Protein AF-A0A355YRN0-F1 (afdb_monomer)

Foldseek 3Di:
DWDKDFFFDQAWAFKDAQLPPPDCCRNVCLQAHFIKGQHPFFWGWGRAWAFFQDADQLRQKTWGQHPLGWIKIKGFFPPSVVVSVPQKDADDHGGDTHHQGHTGIGGDPVVCVVVVTRRIIDIGTRDDLPQWDKDADGTTHHGSPDTRIMIIHDDPDDDDDDDDDDDDDPPPPPPPNSVLVVLLVVLVVVLVVCLVVLVVLLVVLVVQCVVVPPPVVSPLVSVLSNLLSVLSVVCSVVLSVLSSVQSVVPPCSVVSNVVVSCVSSCCSNVCSVQVPDPVLVVDPPDDTQDPVGD

Mean predicted aligned error: 17.02 Å

Sequence (294 aa):
MSSKILIKAPVSGHIVALDQVPDPVFSGKALGDGVAIVPTDGKIYSPVNGEIATVAATKHAFGFSSEEGLDILVHVGLETVALDGEGFTVHVNEGDKVKAGDLIAEVDLALLKKKEINPITPVLICGGMDEMQMQTASGDVSAGKDAAITLLAGEAAPENTAGAPAEAPKKKGIGINFDLLQKLGKVLMTVIAVMPAAGLMLSIGKLVQMAGADIPMILTVGSTMENIGWAIINNLHILFAAAIGGSWAKERAGGAFAAIISFILINCITGAAFGVTSAMLNEEGAVVTSLFGQ

Solvent-accessible surface area (backbone atoms only — not comparable to full-atom values): 15910 Å² total; per-residue (Å²): 130,83,58,70,48,67,32,27,19,30,41,25,24,39,47,41,62,32,71,73,45,98,41,67,60,59,33,64,41,61,70,29,54,65,38,23,31,43,54,76,56,41,53,34,25,30,31,42,45,32,30,29,69,36,61,42,95,30,57,39,33,40,32,34,38,31,78,87,55,33,32,34,40,44,36,49,28,51,78,38,68,80,46,69,30,66,56,49,48,72,73,69,53,65,71,39,76,45,42,53,42,39,77,39,34,38,41,45,60,68,57,34,56,75,70,74,38,53,59,44,24,42,41,27,42,59,42,64,59,80,74,44,46,81,44,73,56,74,51,76,42,46,45,38,72,35,58,44,35,37,37,35,57,58,78,82,75,78,92,74,88,86,84,87,81,88,77,77,83,74,76,75,73,79,80,72,56,49,68,58,50,51,53,49,51,63,38,48,47,63,58,58,65,48,48,62,58,26,52,47,31,30,53,50,10,51,50,40,34,70,71,36,56,92,40,65,71,41,35,52,53,12,50,44,33,27,48,52,12,47,53,52,61,76,42,41,68,59,53,49,50,38,28,55,56,20,64,78,60,72,92,48,27,67,59,57,40,51,50,52,52,50,53,54,47,51,52,50,48,52,22,62,74,47,69,59,52,81,68,49,78,77,41,92,82,68,79,56,66,51,102,90,45,110

Nearest PDB structures (foldseek):
  3our-assembly3_F  TM=9.630E-01  e=1.767E-17  Vibrio vulnificus CMCP6
  1gla-assembly1_F  TM=9.716E-01  e=1.560E-16  Escherichia coli
  4jbw-assembly1_M  TM=9.542E-01  e=1.180E-16  Escherichia coli K-12
  1gpr-assembly1_A-2  TM=9.258E-01  e=1.475E-16  Bacillus subtilis
  2gpr-assembly1_A  TM=9.200E-01  e=4.507E-16  Mycoplasma capricolum

Radius of gyration: 29.14 Å; Cα contacts (8 Å, |Δi|>4): 522; chains: 1; bounding box: 80×50×81 Å

Secondary structure (DSSP, 8-state):
---EEEEE-SSSEEEEEGGGSS-HHHHTTSS-EEEEEEESSSEEE-SSSEEEEEE-TTSSEEEEEETTS-EEEEE-SSSGGGGTTTTEEE---TT-EE-TT-EEEEE-HHHHHHTT----EEEEEEE--TTEEEEE--EEE-TTTSEEEEEEEPP----------------------HHHHHHHHHHHHHHHHHHHHHHHHHHHHHHHHHHSTT-HHHHHHHHHHHHHHHHHHHTHHHHHHHHHHHHHTSS-HHHHHHHHHHHHHHHHHHHHHHT--GGGGGSTT----BTTB-

pLDDT: mean 84.04, std 16.16, range [30.06, 97.88]

Structure (mmCIF, N/CA/C/O backbone):
data_AF-A0A355YRN0-F1
#
_entry.id   AF-A0A355YRN0-F1
#
loop_
_atom_site.group_PDB
_atom_site.id
_atom_site.type_symbol
_atom_site.label_atom_id
_atom_site.label_alt_id
_atom_site.label_comp_id
_atom_site.label_asym_id
_atom_site.label_entity_id
_atom_site.label_seq_id
_atom_site.pdbx_PDB_ins_code
_atom_site.Cartn_x
_atom_site.Cartn_y
_atom_site.Cartn_z
_atom_site.occupancy
_atom_site.B_iso_or_equiv
_atom_site.auth_seq_id
_atom_site.auth_comp_id
_atom_site.auth_asym_id
_atom_site.auth_atom_id
_atom_site.pdbx_PDB_model_num
ATOM 1 N N . MET A 1 1 ? 5.487 -3.747 35.544 1.00 37.06 1 MET A N 1
ATOM 2 C CA . MET A 1 1 ? 4.055 -3.739 35.184 1.00 37.06 1 MET A CA 1
ATOM 3 C C . MET A 1 1 ? 3.986 -4.185 33.741 1.00 37.06 1 MET A C 1
ATOM 5 O O . MET A 1 1 ? 4.633 -3.543 32.927 1.00 37.06 1 MET A O 1
ATOM 9 N N . SER A 1 2 ? 3.325 -5.300 33.432 1.00 49.03 2 SER A N 1
ATOM 10 C CA . SER A 1 2 ? 3.195 -5.760 32.046 1.00 49.03 2 SER A CA 1
ATOM 11 C C . SER A 1 2 ? 2.347 -4.754 31.271 1.00 49.03 2 SER A C 1
ATOM 13 O O . SER A 1 2 ? 1.167 -4.579 31.575 1.00 49.03 2 SER A O 1
ATOM 15 N N . SER A 1 3 ? 2.959 -4.049 30.323 1.00 69.50 3 SER A N 1
ATOM 16 C CA . SER A 1 3 ? 2.261 -3.108 29.449 1.00 69.50 3 SER A CA 1
ATOM 17 C C . SER A 1 3 ? 1.309 -3.897 28.548 1.00 69.50 3 SER A C 1
ATOM 19 O O . SER A 1 3 ? 1.748 -4.707 27.731 1.00 69.50 3 SER A O 1
ATOM 21 N N . LYS A 1 4 ? 0.000 -3.715 28.756 1.00 86.69 4 LYS A N 1
ATOM 22 C CA . LYS A 1 4 ? -1.074 -4.322 27.963 1.00 86.69 4 LYS A CA 1
ATOM 23 C C . LYS A 1 4 ? -1.713 -3.236 27.108 1.00 86.69 4 LYS A C 1
ATOM 25 O O . LYS A 1 4 ? -2.246 -2.281 27.668 1.00 86.69 4 LYS A O 1
ATOM 30 N N . ILE A 1 5 ? -1.707 -3.413 25.790 1.00 90.44 5 ILE A N 1
ATOM 31 C CA . ILE A 1 5 ? -2.365 -2.496 24.851 1.00 90.44 5 ILE A CA 1
ATOM 32 C C . ILE A 1 5 ? -3.631 -3.169 24.324 1.00 90.44 5 ILE A C 1
ATOM 34 O O . ILE A 1 5 ? -3.636 -4.362 24.013 1.00 90.44 5 ILE A O 1
ATOM 38 N N . LEU A 1 6 ? -4.728 -2.416 24.278 1.00 93.31 6 LEU A N 1
ATOM 39 C CA . LEU A 1 6 ? -6.036 -2.902 23.853 1.00 93.31 6 LEU A CA 1
ATOM 40 C C . LEU A 1 6 ? -6.472 -2.169 22.592 1.00 93.31 6 LEU A C 1
ATOM 42 O O . LEU A 1 6 ? -6.628 -0.953 22.613 1.00 93.31 6 LEU A O 1
ATOM 46 N N . ILE A 1 7 ? -6.760 -2.929 21.543 1.00 95.00 7 ILE A N 1
ATOM 47 C CA . ILE A 1 7 ? -7.359 -2.417 20.314 1.00 95.00 7 ILE A CA 1
ATOM 48 C C . ILE A 1 7 ? -8.832 -2.803 20.337 1.00 9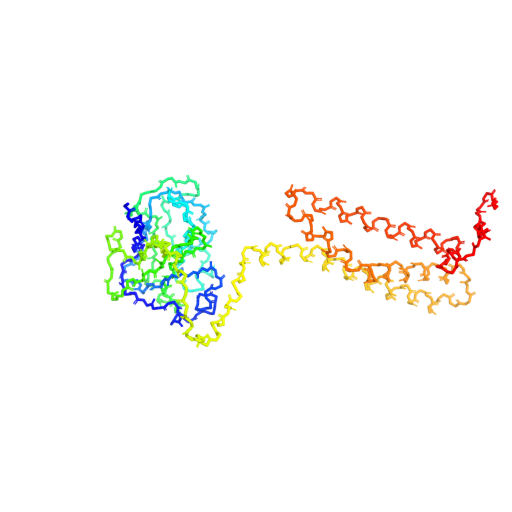5.00 7 ILE A C 1
ATOM 50 O O . ILE A 1 7 ? -9.184 -3.988 20.362 1.00 95.00 7 ILE A O 1
ATOM 54 N N . LYS A 1 8 ? -9.701 -1.795 20.391 1.00 96.38 8 LYS A N 1
ATOM 55 C CA . LYS A 1 8 ? -11.152 -1.981 20.424 1.00 96.38 8 LYS A CA 1
ATOM 56 C C . LYS A 1 8 ? -11.673 -2.443 19.069 1.00 96.38 8 LYS A C 1
ATOM 58 O O . LYS A 1 8 ? -11.082 -2.151 18.036 1.00 96.38 8 LYS A O 1
ATOM 63 N N . ALA A 1 9 ? -12.792 -3.159 19.078 1.00 96.88 9 ALA A N 1
ATOM 64 C CA . ALA A 1 9 ? -13.506 -3.489 17.855 1.00 96.88 9 ALA A CA 1
ATOM 65 C C . ALA A 1 9 ? -14.017 -2.190 17.195 1.00 96.88 9 ALA A C 1
ATOM 67 O O . ALA A 1 9 ? -14.764 -1.448 17.842 1.00 96.88 9 ALA A O 1
ATOM 68 N N . PRO A 1 10 ? -13.634 -1.889 15.941 1.00 96.75 10 PRO A N 1
ATOM 69 C CA . PRO A 1 10 ? -14.112 -0.699 15.240 1.00 96.75 10 PRO A CA 1
ATOM 70 C C . PRO A 1 10 ? -15.549 -0.858 14.730 1.00 96.75 10 PRO A C 1
ATOM 72 O O . PRO A 1 10 ? -16.216 0.136 14.483 1.00 96.75 10 PRO A O 1
ATOM 75 N N . VAL A 1 11 ? -16.044 -2.089 14.595 1.00 97.38 11 VAL A N 1
ATOM 76 C CA . VAL A 1 11 ? -17.417 -2.405 14.179 1.00 97.38 11 VAL A CA 1
ATOM 77 C C . VAL A 1 11 ? -17.991 -3.489 15.086 1.00 97.38 11 VAL A C 1
ATOM 79 O O . VAL A 1 11 ? -17.244 -4.314 15.619 1.00 97.38 11 VAL A O 1
ATOM 82 N N . SER A 1 12 ? -19.311 -3.491 15.276 1.00 96.75 12 SER A N 1
ATOM 83 C CA . SER A 1 12 ? -19.996 -4.566 15.998 1.00 96.75 12 SER A CA 1
ATOM 84 C C . SER A 1 12 ? -20.165 -5.743 15.053 1.00 96.75 12 SER A C 1
ATOM 86 O O . SER A 1 12 ? -20.509 -5.539 13.889 1.00 96.75 12 SER A O 1
ATOM 88 N N . GLY A 1 13 ? -19.959 -6.969 15.522 1.00 96.06 13 GLY A N 1
ATOM 89 C CA . GLY A 1 13 ? -20.122 -8.136 14.665 1.00 96.06 13 GLY A CA 1
ATOM 90 C C . GLY A 1 13 ? -19.393 -9.374 15.145 1.00 96.06 13 GLY A C 1
ATOM 91 O O . GLY A 1 13 ? -19.006 -9.464 16.306 1.00 96.06 13 GLY A O 1
ATOM 92 N N . HIS A 1 14 ? -19.211 -10.326 14.234 1.00 96.31 14 HIS A N 1
ATOM 93 C CA . HIS A 1 14 ? -18.554 -11.593 14.531 1.00 96.31 14 HIS A CA 1
ATOM 94 C C . HIS A 1 14 ? -17.093 -11.564 14.087 1.00 96.31 14 HIS A C 1
ATOM 96 O O . HIS A 1 14 ? -16.814 -11.294 12.915 1.00 96.31 14 HIS A O 1
ATOM 102 N N . ILE A 1 15 ? -16.163 -11.855 14.998 1.00 95.50 15 ILE A N 1
ATOM 103 C CA . ILE A 1 15 ? -14.746 -11.977 14.648 1.00 95.50 15 ILE A CA 1
ATOM 104 C C . ILE A 1 15 ? -14.529 -13.250 13.838 1.00 95.50 15 ILE A C 1
ATOM 106 O O . ILE A 1 15 ? -14.923 -14.344 14.239 1.00 95.50 15 ILE A O 1
ATOM 110 N N . VAL A 1 16 ? -13.815 -13.101 12.731 1.00 94.38 16 VAL A N 1
ATOM 111 C CA . VAL A 1 16 ? -13.303 -14.195 11.918 1.00 94.38 16 VAL A CA 1
ATOM 112 C C . VAL A 1 16 ? -11.788 -14.086 11.806 1.00 94.38 16 VAL A C 1
ATOM 114 O O . VAL A 1 16 ? -11.204 -12.996 11.831 1.00 94.38 16 VAL A O 1
ATOM 117 N N . ALA A 1 17 ? -11.140 -15.243 11.725 1.00 91.62 17 ALA A N 1
ATOM 118 C CA . ALA A 1 17 ? -9.699 -15.303 11.583 1.00 91.62 17 ALA A CA 1
ATOM 119 C C . ALA A 1 17 ? -9.281 -14.699 10.237 1.00 91.62 17 ALA A C 1
ATOM 121 O O . ALA A 1 17 ? -9.974 -14.841 9.227 1.00 91.62 17 ALA A O 1
ATOM 122 N N . LEU A 1 18 ? -8.147 -14.000 10.234 1.00 89.81 18 LEU A N 1
ATOM 123 C CA . LEU A 1 18 ? -7.696 -13.264 9.057 1.00 89.81 18 LEU A CA 1
ATOM 124 C C . LEU A 1 18 ? -7.414 -14.200 7.864 1.00 89.81 18 LEU A C 1
ATOM 126 O O . LEU A 1 18 ? -7.656 -13.828 6.722 1.00 89.81 18 LEU A O 1
ATOM 130 N N . ASP A 1 19 ? -6.998 -15.442 8.124 1.00 88.06 19 ASP A N 1
ATOM 131 C CA . ASP A 1 19 ? -6.775 -16.494 7.121 1.00 88.06 19 ASP A CA 1
ATOM 132 C C . ASP A 1 19 ? -8.062 -17.017 6.451 1.00 88.06 19 ASP A C 1
ATOM 134 O O . ASP A 1 19 ? -7.991 -17.633 5.390 1.00 88.06 19 ASP A O 1
ATOM 138 N N . GLN A 1 20 ? -9.237 -16.748 7.029 1.00 87.56 20 GLN A N 1
ATOM 139 C CA . GLN A 1 20 ? -10.545 -17.088 6.458 1.00 87.56 20 GLN A CA 1
ATOM 140 C C . GLN A 1 20 ? -11.123 -15.970 5.582 1.00 87.56 20 GLN A C 1
ATOM 142 O O . GLN A 1 20 ? -12.177 -16.151 4.968 1.00 87.56 20 GLN A O 1
ATOM 147 N N . VAL A 1 21 ? -10.462 -14.810 5.515 1.00 92.06 21 VAL A N 1
ATOM 148 C CA . VAL A 1 21 ? -10.892 -13.706 4.654 1.00 92.06 21 VAL A CA 1
ATOM 149 C C . VAL A 1 21 ? -10.680 -14.106 3.188 1.00 92.06 21 VAL A C 1
ATOM 151 O O . VAL A 1 21 ? -9.561 -14.467 2.821 1.00 92.06 21 VAL A O 1
ATOM 154 N N . PRO A 1 22 ? -11.706 -14.023 2.318 1.00 90.62 22 PRO A N 1
ATOM 155 C CA . PRO A 1 22 ? -11.616 -14.426 0.912 1.00 90.62 22 PRO A CA 1
ATOM 156 C C . PRO A 1 22 ? -10.910 -13.370 0.041 1.00 90.62 22 PRO A C 1
ATOM 158 O O . PRO A 1 22 ? -11.390 -13.004 -1.027 1.00 90.62 22 PRO A O 1
ATOM 161 N N . ASP A 1 23 ? -9.769 -12.879 0.513 1.00 89.25 23 ASP A N 1
ATOM 162 C CA . ASP A 1 23 ? -8.892 -11.934 -0.168 1.00 89.25 23 ASP A CA 1
ATOM 163 C C . ASP A 1 23 ? -7.432 -12.266 0.211 1.00 89.25 23 ASP A C 1
ATOM 165 O O . ASP A 1 23 ? -7.085 -12.257 1.402 1.00 89.25 23 ASP A O 1
ATOM 169 N N . PRO A 1 24 ? -6.562 -12.600 -0.762 1.00 87.75 24 PRO A N 1
ATOM 170 C CA . PRO A 1 24 ? -5.166 -12.964 -0.513 1.00 87.75 24 PRO A CA 1
ATOM 171 C C . PRO A 1 24 ? -4.312 -11.867 0.131 1.00 87.75 24 PRO A C 1
ATOM 173 O O . PRO A 1 24 ? -3.334 -12.185 0.806 1.00 87.75 24 PRO A O 1
ATOM 176 N N . VAL A 1 25 ? -4.646 -10.589 -0.068 1.00 87.25 25 VAL A N 1
ATOM 177 C CA . VAL A 1 25 ? -3.901 -9.463 0.514 1.00 87.25 25 VAL A CA 1
ATOM 178 C C . VAL A 1 25 ? -4.066 -9.461 2.033 1.00 87.25 25 VAL A C 1
ATOM 180 O O . VAL A 1 25 ? -3.090 -9.277 2.766 1.00 87.25 25 VAL A O 1
ATOM 183 N N . PHE A 1 26 ? -5.286 -9.738 2.501 1.00 88.69 26 PHE A N 1
ATOM 184 C CA . PHE A 1 26 ? -5.614 -9.820 3.922 1.00 88.69 26 PHE A CA 1
ATOM 185 C C . PHE A 1 26 ? -5.243 -11.180 4.522 1.00 88.69 26 PHE A C 1
ATOM 187 O O . PHE A 1 26 ? -4.483 -11.230 5.487 1.00 88.69 26 PHE A O 1
ATOM 194 N N . SER A 1 27 ? -5.690 -12.287 3.924 1.00 89.12 27 SER A N 1
ATOM 195 C CA . SER A 1 27 ? -5.415 -13.644 4.438 1.00 89.12 27 SER A CA 1
ATOM 196 C C . SER A 1 27 ? -3.939 -14.035 4.392 1.00 89.12 27 SER A C 1
ATOM 198 O O . SER A 1 27 ? -3.467 -14.787 5.245 1.00 89.12 27 SER A O 1
ATOM 200 N N . GLY A 1 28 ? -3.182 -13.471 3.448 1.00 80.94 28 GLY A N 1
ATOM 201 C CA . GLY A 1 28 ? -1.730 -13.600 3.375 1.00 80.94 28 GLY A CA 1
ATOM 202 C C . GLY A 1 28 ? -0.963 -12.733 4.376 1.00 80.94 28 GLY A C 1
ATOM 203 O O . GLY A 1 28 ? 0.265 -12.808 4.393 1.00 80.94 28 GLY A O 1
ATOM 204 N N . LYS A 1 29 ? -1.647 -11.910 5.189 1.00 86.81 29 LYS A N 1
ATOM 205 C CA . LYS A 1 29 ? -1.051 -10.990 6.178 1.00 86.81 29 LYS A CA 1
ATOM 206 C C . LYS A 1 29 ? -0.012 -10.032 5.584 1.00 86.81 29 LYS A C 1
ATOM 208 O O . LYS A 1 29 ? 0.927 -9.616 6.257 1.00 86.81 29 LYS A O 1
ATOM 213 N N . ALA A 1 30 ? -0.160 -9.694 4.303 1.00 77.88 30 ALA A N 1
ATOM 214 C CA . ALA A 1 30 ? 0.826 -8.912 3.565 1.00 77.88 30 ALA A CA 1
ATOM 215 C C . ALA A 1 30 ? 0.911 -7.459 4.066 1.00 77.88 30 ALA A C 1
ATOM 217 O O . ALA A 1 30 ? 1.989 -6.877 4.107 1.00 77.88 30 ALA A O 1
ATOM 218 N N . LEU A 1 31 ? -0.227 -6.883 4.465 1.00 79.00 31 LEU A N 1
ATOM 219 C CA . LEU A 1 31 ? -0.327 -5.507 4.967 1.00 79.00 31 LEU A CA 1
ATOM 220 C C . LEU A 1 31 ? -0.143 -5.385 6.488 1.00 79.00 31 LEU A C 1
ATOM 222 O O . LEU A 1 31 ? 0.065 -4.282 6.985 1.00 79.00 31 LEU A O 1
ATOM 226 N N . GLY A 1 32 ? -0.254 -6.489 7.223 1.00 86.38 32 GLY A N 1
ATOM 227 C CA . GLY A 1 32 ? -0.277 -6.513 8.682 1.00 86.38 32 GLY A CA 1
ATOM 228 C C . GLY A 1 32 ? -0.967 -7.767 9.214 1.00 86.38 32 GLY A C 1
ATOM 229 O O . GLY A 1 32 ? -1.604 -8.502 8.456 1.00 86.38 32 GLY A O 1
ATOM 230 N N . ASP A 1 33 ? -0.839 -8.007 10.519 1.00 91.25 33 ASP A N 1
ATOM 231 C CA . ASP A 1 33 ? -1.547 -9.090 11.217 1.00 91.25 33 ASP A CA 1
ATOM 232 C C . ASP A 1 33 ? -2.725 -8.526 12.022 1.00 91.25 33 ASP A C 1
ATOM 234 O O . ASP A 1 33 ? -2.745 -7.344 12.366 1.00 91.25 33 ASP A O 1
ATOM 238 N N . GLY A 1 34 ? -3.713 -9.356 12.336 1.00 93.19 34 GLY A N 1
ATOM 239 C CA . GLY A 1 34 ? -4.883 -8.937 13.094 1.00 93.19 34 GLY A CA 1
ATOM 240 C C . GLY A 1 34 ? -6.065 -9.879 12.935 1.00 93.19 34 GLY A C 1
ATOM 241 O O . GLY A 1 34 ? -5.917 -11.101 12.881 1.00 93.19 34 GLY A O 1
ATOM 242 N N . VAL A 1 35 ? -7.257 -9.296 12.874 1.00 95.56 35 VAL A N 1
ATOM 243 C CA . VAL A 1 35 ? -8.527 -10.019 12.735 1.00 95.56 35 VAL A CA 1
ATOM 244 C C . VAL A 1 35 ? -9.382 -9.377 11.659 1.00 95.56 35 VAL A C 1
ATOM 246 O O . VAL A 1 35 ? -9.145 -8.240 11.262 1.00 95.56 35 VAL A O 1
ATOM 249 N N . ALA A 1 36 ? -10.416 -10.075 11.210 1.00 96.62 36 ALA A N 1
ATOM 250 C CA . ALA A 1 36 ? -11.489 -9.448 10.460 1.00 96.62 36 ALA A CA 1
ATOM 251 C C . ALA A 1 36 ? -12.807 -9.592 11.219 1.00 96.62 36 ALA A C 1
ATOM 253 O O . ALA A 1 36 ? -12.979 -10.504 12.026 1.00 96.62 36 ALA A O 1
ATOM 254 N N . ILE A 1 37 ? -13.733 -8.668 10.990 1.00 97.38 37 ILE A N 1
ATOM 255 C CA . ILE A 1 37 ? -15.041 -8.666 11.643 1.00 97.38 37 ILE A CA 1
ATOM 256 C C . ILE A 1 37 ? -16.112 -8.660 10.561 1.00 97.38 37 ILE A C 1
ATOM 258 O O . ILE A 1 37 ? -16.066 -7.839 9.649 1.00 97.38 37 ILE A O 1
ATOM 262 N N . VAL A 1 38 ? -17.080 -9.569 10.649 1.00 96.38 38 VAL A N 1
ATOM 263 C CA . VAL A 1 38 ? -18.293 -9.525 9.827 1.00 96.38 38 VAL A CA 1
ATOM 264 C C . VAL A 1 38 ? -19.285 -8.594 10.527 1.00 96.38 38 VAL A C 1
ATOM 266 O O . VAL A 1 38 ? -19.813 -8.981 11.575 1.00 96.38 38 VAL A O 1
ATOM 269 N N . PRO A 1 39 ? -19.517 -7.373 10.012 1.00 96.50 39 PRO A N 1
ATOM 270 C CA . PRO A 1 39 ? -20.263 -6.356 10.735 1.00 96.50 39 PRO A CA 1
ATOM 271 C C . PRO A 1 39 ? -21.760 -6.676 10.794 1.00 96.50 39 PRO A C 1
ATOM 273 O O . PRO A 1 39 ? -22.349 -7.178 9.833 1.00 96.50 39 PRO A O 1
ATOM 276 N N . THR A 1 40 ? -22.387 -6.352 11.922 1.00 95.19 40 THR A N 1
ATOM 277 C CA . THR A 1 40 ? -23.842 -6.441 12.131 1.00 95.19 40 THR A CA 1
ATOM 278 C C . THR A 1 40 ? -24.538 -5.089 12.010 1.00 95.19 40 THR A C 1
ATOM 280 O O . THR A 1 40 ? -25.743 -5.044 11.759 1.00 95.19 40 THR A O 1
ATOM 283 N N . ASP A 1 41 ? -23.791 -3.994 12.149 1.00 94.19 41 ASP A N 1
ATOM 284 C CA . ASP A 1 41 ? -24.251 -2.626 11.943 1.00 94.19 41 ASP A CA 1
ATOM 285 C C . ASP A 1 41 ? -23.285 -1.848 11.034 1.00 94.19 41 ASP A C 1
ATOM 287 O O . ASP A 1 41 ? -22.163 -2.276 10.765 1.00 94.19 41 ASP A O 1
ATOM 291 N N . GLY A 1 42 ? -23.758 -0.725 10.497 1.00 93.69 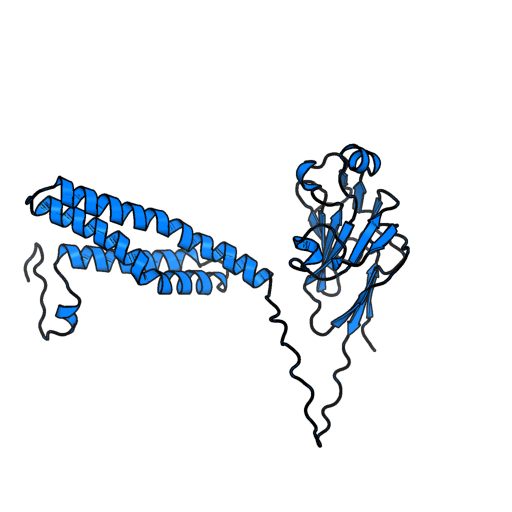42 GLY A N 1
ATOM 292 C CA . GLY A 1 42 ? -22.998 0.095 9.558 1.00 93.69 42 GLY A CA 1
ATOM 293 C C . GLY A 1 42 ? -22.124 1.160 10.212 1.00 93.69 42 GLY A C 1
ATOM 294 O O . GLY A 1 42 ? -21.714 2.075 9.512 1.00 93.69 42 GLY A O 1
ATOM 295 N N . LYS A 1 43 ? -21.885 1.138 11.526 1.00 96.94 43 LYS A N 1
ATOM 296 C CA . LYS A 1 43 ? -21.143 2.208 12.205 1.00 96.94 43 LYS A CA 1
ATOM 297 C C . LYS A 1 43 ? -19.703 1.791 12.444 1.00 96.94 43 LYS A C 1
ATOM 299 O O . LYS A 1 43 ? -19.439 0.732 13.004 1.00 96.94 43 LYS A O 1
ATOM 304 N N . ILE A 1 44 ? -18.780 2.662 12.058 1.00 97.44 44 ILE A N 1
ATOM 305 C CA . ILE A 1 44 ? -17.350 2.460 12.233 1.00 97.44 44 ILE A CA 1
ATOM 306 C C . ILE A 1 44 ? -16.836 3.440 13.279 1.00 97.44 44 ILE A C 1
ATOM 308 O O . ILE A 1 44 ? -17.067 4.649 13.203 1.00 97.44 44 ILE A O 1
ATOM 312 N N . TYR A 1 45 ? -16.118 2.902 14.251 1.00 97.88 45 TYR A N 1
ATOM 313 C CA . TYR A 1 45 ? -15.575 3.614 15.391 1.00 97.88 45 TYR A CA 1
ATOM 314 C C . TYR A 1 45 ? -14.053 3.524 15.417 1.00 97.88 45 TYR A C 1
ATOM 316 O O . TYR A 1 45 ? -13.465 2.571 14.905 1.00 97.88 45 TYR A O 1
ATOM 324 N N . SER A 1 46 ? -13.409 4.497 16.057 1.00 97.62 46 SER A N 1
ATOM 325 C CA . SER A 1 46 ? -11.969 4.440 16.281 1.00 97.62 46 SER A CA 1
ATOM 326 C C . SER A 1 46 ? -11.618 3.260 17.201 1.00 97.62 46 SER A C 1
ATOM 328 O O . SER A 1 46 ? -12.193 3.143 18.292 1.00 97.62 46 SER A O 1
ATOM 330 N N . PRO A 1 47 ? -10.667 2.392 16.817 1.00 96.94 47 PRO A N 1
ATOM 331 C CA . PRO A 1 47 ? -10.251 1.265 17.643 1.00 96.94 47 PRO A CA 1
ATOM 332 C C . PRO A 1 47 ? -9.279 1.670 18.767 1.00 96.94 47 PRO A C 1
ATOM 334 O O . PRO A 1 47 ? -9.071 0.890 19.700 1.00 96.94 47 PRO A O 1
ATOM 337 N N . VAL A 1 48 ? -8.687 2.869 18.701 1.00 96.62 48 VAL A N 1
ATOM 338 C CA . VAL A 1 48 ? -7.632 3.342 19.614 1.00 96.62 48 VAL A CA 1
ATOM 339 C C . VAL A 1 48 ? -7.751 4.834 19.928 1.00 96.62 48 VAL A C 1
ATOM 341 O O . VAL A 1 48 ? -8.490 5.569 19.271 1.00 96.62 48 VAL A O 1
ATOM 344 N N . ASN A 1 49 ? -7.010 5.284 20.942 1.00 96.56 49 ASN A N 1
ATOM 345 C CA . ASN A 1 49 ? -6.714 6.703 21.125 1.00 96.56 49 ASN A CA 1
ATOM 346 C C . ASN A 1 49 ? -5.527 7.077 20.234 1.00 96.56 49 ASN A C 1
ATOM 348 O O . ASN A 1 49 ? -4.540 6.340 20.198 1.00 96.56 49 ASN A O 1
ATOM 352 N N . GLY A 1 50 ? -5.610 8.204 19.533 1.00 94.81 50 GLY A N 1
ATOM 353 C CA . GLY A 1 50 ? -4.544 8.642 18.641 1.00 94.81 50 GLY A CA 1
ATOM 354 C C . GLY A 1 50 ? -5.017 9.631 17.588 1.00 94.81 50 GLY A C 1
ATOM 355 O O . GLY A 1 50 ? -5.806 10.534 17.871 1.00 94.81 50 GLY A O 1
ATOM 356 N N . GLU A 1 51 ? -4.519 9.454 16.372 1.00 95.44 51 GLU A N 1
ATOM 357 C CA . GLU A 1 51 ? -4.761 10.332 15.228 1.00 95.44 51 GLU A CA 1
ATOM 358 C C . GLU A 1 51 ? -5.217 9.529 14.006 1.00 95.44 51 GLU A C 1
ATOM 360 O O . GLU A 1 51 ? -4.757 8.405 13.781 1.00 95.44 51 GLU A O 1
ATOM 365 N N . ILE A 1 52 ? -6.113 10.111 13.204 1.00 95.88 52 ILE A N 1
ATOM 366 C CA . ILE A 1 52 ? -6.458 9.604 11.874 1.00 95.88 52 ILE A CA 1
ATOM 367 C C . ILE A 1 52 ? -5.280 9.882 10.939 1.00 95.88 52 ILE A C 1
ATOM 369 O O . ILE A 1 52 ? -5.156 10.968 10.378 1.00 95.88 52 ILE A O 1
ATOM 373 N N . ALA A 1 53 ? -4.411 8.891 10.770 1.00 92.12 53 ALA A N 1
ATOM 374 C CA . ALA A 1 53 ? -3.212 9.004 9.950 1.00 92.12 53 ALA A CA 1
ATOM 375 C C . ALA A 1 53 ? -3.535 9.109 8.456 1.00 92.12 53 ALA A C 1
ATOM 377 O O . ALA A 1 53 ? -2.835 9.801 7.728 1.00 92.12 53 ALA A O 1
ATOM 378 N N . THR A 1 54 ? -4.571 8.406 7.988 1.00 91.06 54 THR A N 1
ATOM 379 C CA . THR A 1 54 ? -5.026 8.476 6.590 1.00 91.06 54 THR A CA 1
ATOM 380 C C . THR A 1 54 ? -6.516 8.170 6.475 1.00 91.06 54 THR A C 1
ATOM 382 O O . THR A 1 54 ? -7.046 7.308 7.180 1.00 91.06 54 THR A O 1
ATOM 385 N N . VAL A 1 55 ? -7.183 8.826 5.525 1.00 93.56 55 VAL A N 1
ATOM 386 C CA . VAL A 1 55 ? -8.521 8.447 5.049 1.00 93.56 55 VAL A CA 1
ATOM 387 C C . VAL A 1 55 ? -8.410 8.131 3.562 1.00 93.56 55 VAL A C 1
ATOM 389 O O . VAL A 1 55 ? -7.971 8.970 2.777 1.00 93.56 55 VAL A O 1
ATOM 392 N N . ALA A 1 56 ? -8.790 6.920 3.148 1.00 88.25 56 ALA A N 1
ATOM 393 C CA . ALA A 1 56 ? -8.738 6.547 1.736 1.00 88.25 56 ALA A CA 1
ATOM 394 C C . ALA A 1 56 ? -9.608 7.488 0.885 1.00 88.25 56 ALA A C 1
ATOM 396 O O . ALA A 1 56 ? -10.703 7.870 1.296 1.00 88.25 56 ALA A O 1
ATOM 397 N N . ALA A 1 57 ? -9.169 7.807 -0.338 1.00 89.69 57 ALA A N 1
ATOM 398 C CA . ALA A 1 57 ? -9.900 8.710 -1.236 1.00 89.69 57 ALA A CA 1
ATOM 399 C C . ALA A 1 57 ? -11.349 8.250 -1.495 1.00 89.69 57 ALA A C 1
ATOM 401 O O . ALA A 1 57 ? -12.272 9.061 -1.531 1.00 89.69 57 ALA A O 1
ATOM 402 N N . THR A 1 58 ? -11.556 6.934 -1.593 1.00 91.38 58 THR A N 1
ATOM 403 C CA . THR A 1 58 ? -12.872 6.299 -1.757 1.00 91.38 58 THR A CA 1
ATOM 404 C C . THR A 1 58 ? -13.544 5.950 -0.421 1.00 91.38 58 THR A C 1
ATOM 406 O O . THR A 1 58 ? -14.497 5.180 -0.397 1.00 91.38 58 THR A O 1
ATOM 409 N N . LYS A 1 59 ? -13.067 6.515 0.698 1.00 92.75 59 LYS A N 1
ATOM 410 C CA . LYS A 1 59 ? -13.718 6.560 2.025 1.00 92.75 59 LYS A CA 1
ATOM 411 C C . LYS A 1 59 ? -13.977 5.224 2.737 1.00 92.75 59 LYS A C 1
ATOM 413 O O . LYS A 1 59 ? -14.642 5.209 3.767 1.00 92.75 59 LYS A O 1
ATOM 418 N N . HIS A 1 60 ? -13.454 4.118 2.219 1.00 91.38 60 HIS A N 1
ATOM 419 C CA . HIS A 1 60 ? -13.698 2.771 2.743 1.00 91.38 60 HIS A CA 1
ATOM 420 C C . HIS A 1 60 ? -12.636 2.283 3.740 1.00 91.38 60 HIS A C 1
ATOM 422 O O . HIS A 1 60 ? -12.834 1.254 4.380 1.00 91.38 60 HIS A O 1
ATOM 428 N N . ALA A 1 61 ? -11.502 2.976 3.861 1.00 94.62 61 ALA A N 1
ATOM 429 C CA . ALA A 1 61 ? -10.402 2.558 4.722 1.00 94.62 61 ALA A CA 1
ATOM 430 C C . ALA A 1 61 ? -9.817 3.733 5.507 1.00 94.62 61 ALA A C 1
ATOM 432 O O . ALA A 1 61 ? -9.729 4.857 5.002 1.00 94.62 61 ALA A O 1
ATOM 433 N N . PHE A 1 62 ? -9.409 3.437 6.739 1.00 96.62 62 PHE A N 1
ATOM 434 C CA . PHE A 1 62 ? -8.950 4.406 7.727 1.00 96.62 62 PHE A CA 1
ATOM 435 C C . PHE A 1 62 ? -7.678 3.886 8.391 1.00 96.62 62 PHE A C 1
ATOM 437 O O . PHE A 1 62 ? -7.674 2.796 8.971 1.00 96.62 62 PHE A O 1
ATOM 444 N N . GLY A 1 63 ? -6.601 4.659 8.283 1.00 96.56 63 GLY A N 1
ATOM 445 C CA . GLY A 1 63 ? -5.357 4.422 9.003 1.00 96.56 63 GLY A CA 1
ATOM 446 C C . GLY A 1 63 ? -5.329 5.231 10.293 1.00 96.56 63 GLY A C 1
ATOM 447 O O . GLY A 1 63 ? -5.690 6.407 10.293 1.00 96.56 63 GLY A O 1
ATOM 448 N N . PHE A 1 64 ? -4.871 4.617 11.376 1.00 96.19 64 PHE A N 1
ATOM 449 C CA . PHE A 1 64 ? -4.742 5.229 12.692 1.00 96.19 64 PHE A CA 1
ATOM 450 C C . PHE A 1 64 ? -3.303 5.098 13.169 1.00 96.19 64 PHE A C 1
ATOM 452 O O . PHE A 1 64 ? -2.726 4.017 13.057 1.00 96.19 64 PHE A O 1
ATOM 459 N N . SER A 1 65 ? -2.772 6.155 13.771 1.00 94.44 65 SER A N 1
ATOM 460 C CA . SER A 1 65 ? -1.549 6.074 14.570 1.00 94.44 65 SER A CA 1
ATOM 461 C C . SER A 1 65 ? -1.931 6.243 16.036 1.00 94.44 65 SER A C 1
ATOM 463 O O . SER A 1 65 ? -2.490 7.272 16.425 1.00 94.44 65 SER A O 1
ATOM 465 N N . SER A 1 66 ? -1.700 5.203 16.838 1.00 93.06 66 SER A N 1
ATOM 466 C CA . SER A 1 66 ? -2.073 5.180 18.253 1.00 93.06 66 SER A CA 1
ATOM 467 C C . SER A 1 66 ? -1.077 5.960 19.114 1.00 93.06 66 SER A C 1
ATOM 469 O O . SER A 1 66 ? 0.093 6.112 18.757 1.00 93.06 66 SER A O 1
ATOM 471 N N . GLU A 1 67 ? -1.515 6.431 20.283 1.00 91.19 67 GLU A N 1
ATOM 472 C CA . GLU A 1 67 ? -0.630 7.096 21.256 1.00 91.19 67 GLU A CA 1
ATOM 473 C C . GLU A 1 67 ? 0.493 6.171 21.762 1.00 91.19 67 GLU A C 1
ATOM 475 O O . GLU A 1 67 ? 1.555 6.636 22.175 1.00 91.19 67 GLU A O 1
ATOM 480 N N . GLU A 1 68 ? 0.277 4.858 21.697 1.00 87.00 68 GLU A N 1
ATOM 481 C CA . GLU A 1 68 ? 1.257 3.819 22.013 1.00 87.00 68 GLU A CA 1
ATOM 482 C C . GLU A 1 68 ? 2.210 3.489 20.848 1.00 87.00 68 GLU A C 1
ATOM 484 O O . GLU A 1 68 ? 3.055 2.606 20.992 1.00 87.00 68 GLU A O 1
ATOM 489 N N . GLY A 1 69 ? 2.105 4.189 19.712 1.00 87.56 69 GLY A N 1
ATOM 490 C CA . GLY A 1 69 ? 2.995 4.028 18.558 1.00 87.56 69 GLY A CA 1
ATOM 491 C C . GLY A 1 69 ? 2.632 2.873 17.622 1.00 87.56 69 GLY A C 1
ATOM 492 O O . GLY A 1 69 ? 3.501 2.393 16.895 1.00 87.56 69 GLY A O 1
ATOM 493 N N . LEU A 1 70 ? 1.378 2.410 17.644 1.00 90.75 70 LEU A N 1
ATOM 494 C CA . LEU A 1 70 ? 0.879 1.386 16.724 1.00 90.75 70 LEU A CA 1
ATOM 495 C C . LEU A 1 70 ? 0.269 2.024 15.478 1.00 90.75 70 LEU A C 1
ATOM 497 O O . LEU A 1 70 ? -0.554 2.931 15.595 1.00 90.75 70 LEU A O 1
ATOM 501 N N . ASP A 1 71 ? 0.586 1.475 14.308 1.00 92.62 71 ASP A N 1
ATOM 502 C CA . ASP A 1 71 ? -0.103 1.815 13.063 1.00 92.62 71 ASP A CA 1
ATOM 503 C C . ASP A 1 71 ? -1.186 0.772 12.793 1.00 92.62 71 ASP A C 1
ATOM 505 O O . ASP A 1 71 ? -0.896 -0.421 12.668 1.00 92.62 71 ASP A O 1
ATOM 509 N N . ILE A 1 72 ? -2.441 1.207 12.723 1.00 95.94 72 ILE A N 1
ATOM 510 C CA . ILE A 1 72 ? -3.618 0.339 12.617 1.00 95.94 72 ILE A CA 1
ATOM 511 C C . ILE A 1 72 ? -4.394 0.689 11.353 1.00 95.94 72 ILE A C 1
ATOM 513 O O . ILE A 1 72 ? -4.626 1.859 11.064 1.00 95.94 72 ILE A O 1
ATOM 517 N N . LEU A 1 73 ? -4.843 -0.327 10.622 1.00 96.88 73 LEU A N 1
ATOM 518 C CA . LEU A 1 73 ? -5.685 -0.177 9.440 1.00 96.88 73 LEU A CA 1
ATOM 519 C C . LEU A 1 73 ? -7.051 -0.815 9.687 1.00 96.88 73 LEU A C 1
ATOM 521 O O . LEU A 1 73 ? -7.143 -2.007 9.981 1.00 96.88 73 LEU A O 1
ATOM 525 N N . VAL A 1 74 ? -8.113 -0.031 9.505 1.00 97.44 74 VAL A N 1
ATOM 526 C CA . VAL A 1 74 ? -9.492 -0.524 9.422 1.00 97.44 74 VAL A CA 1
ATOM 527 C C . VAL A 1 74 ? -9.945 -0.399 7.974 1.00 97.44 74 VAL A C 1
ATOM 529 O O . VAL A 1 74 ? -10.073 0.711 7.459 1.00 97.44 74 VAL A O 1
ATOM 532 N N . HIS A 1 75 ? -10.179 -1.530 7.314 1.00 96.81 75 HIS A N 1
ATOM 533 C CA . HIS A 1 75 ? -10.629 -1.589 5.925 1.00 96.81 75 HIS A CA 1
ATOM 534 C C . HIS A 1 75 ? -12.053 -2.142 5.874 1.00 96.81 75 HIS A C 1
ATOM 536 O O . HIS A 1 75 ? -12.286 -3.271 6.286 1.00 96.81 75 HIS A O 1
ATOM 542 N N . VAL A 1 76 ? -13.021 -1.366 5.394 1.00 95.75 76 VAL A N 1
ATOM 543 C CA . VAL A 1 76 ? -14.444 -1.729 5.442 1.00 95.75 76 VAL A CA 1
ATOM 544 C C . VAL A 1 76 ? -14.858 -2.426 4.153 1.00 95.75 76 VAL A C 1
ATOM 546 O O . VAL A 1 76 ? -14.877 -1.809 3.087 1.00 95.75 76 VAL A O 1
ATOM 549 N N . GLY A 1 77 ? -15.235 -3.700 4.262 1.00 92.38 77 GLY A N 1
ATOM 550 C CA . GLY A 1 77 ? -15.607 -4.549 3.130 1.00 92.38 77 GLY A CA 1
ATOM 551 C C . GLY A 1 77 ? -14.426 -4.944 2.238 1.00 92.38 77 GLY A C 1
ATOM 552 O O . GLY A 1 77 ? -13.334 -4.392 2.343 1.00 92.38 77 GLY A O 1
ATOM 553 N N . LEU A 1 78 ? -14.649 -5.902 1.340 1.00 91.69 78 LEU A N 1
ATOM 554 C CA . LEU A 1 78 ? -13.694 -6.278 0.288 1.00 91.69 78 LEU A CA 1
ATOM 555 C C . LEU A 1 78 ? -14.068 -5.589 -1.023 1.00 91.69 78 LEU A C 1
ATOM 557 O O . LEU A 1 78 ? -15.251 -5.433 -1.308 1.00 91.69 78 LEU A O 1
ATOM 561 N N . GLU A 1 79 ? -13.079 -5.184 -1.823 1.00 89.19 79 GLU A N 1
ATOM 562 C CA . GLU A 1 79 ? -13.292 -4.537 -3.136 1.00 89.19 79 GLU A CA 1
ATOM 563 C C . GLU A 1 79 ? -14.142 -3.242 -3.092 1.00 89.19 79 GLU A C 1
ATOM 565 O O . GLU A 1 79 ? -14.609 -2.740 -4.116 1.00 89.19 79 GLU A O 1
ATOM 570 N N . THR A 1 80 ? -14.325 -2.636 -1.914 1.00 90.44 80 THR A N 1
ATOM 571 C CA . THR A 1 80 ? -15.131 -1.416 -1.716 1.00 90.44 80 THR A CA 1
ATOM 572 C C . THR A 1 80 ? -14.518 -0.171 -2.351 1.00 90.44 80 THR A C 1
ATOM 574 O O . THR A 1 80 ? -15.219 0.817 -2.565 1.00 90.44 80 THR A O 1
ATOM 577 N N . VAL A 1 81 ? -13.249 -0.234 -2.763 1.00 90.81 81 VAL A N 1
ATOM 578 C CA . VAL A 1 81 ? -12.617 0.784 -3.612 1.00 90.81 81 VAL A CA 1
ATOM 579 C C . VAL A 1 81 ? -13.405 1.032 -4.906 1.00 90.81 81 VAL A C 1
ATOM 581 O O . VAL A 1 81 ? -13.477 2.173 -5.358 1.00 90.81 81 VAL A O 1
ATOM 584 N N . ALA A 1 82 ? -14.063 0.005 -5.460 1.00 87.44 82 ALA A N 1
ATOM 585 C CA . ALA A 1 82 ? -14.857 0.102 -6.685 1.00 87.44 82 ALA A CA 1
ATOM 586 C C . ALA A 1 82 ? -16.146 0.931 -6.526 1.00 87.44 82 ALA A C 1
ATOM 588 O O . ALA A 1 82 ? -16.786 1.268 -7.521 1.00 87.44 82 ALA A O 1
ATOM 589 N N . LEU A 1 83 ? -16.540 1.257 -5.290 1.00 88.06 83 LEU A N 1
ATOM 590 C CA . LEU A 1 83 ? -17.723 2.069 -5.003 1.00 88.06 83 LEU A CA 1
ATOM 591 C C . LEU A 1 83 ? -17.473 3.570 -5.116 1.00 88.06 83 LEU A C 1
ATOM 593 O O . LEU A 1 83 ? -18.432 4.330 -5.055 1.00 88.06 83 LEU A O 1
ATOM 597 N N . ASP A 1 84 ? -16.217 4.001 -5.250 1.00 90.69 84 ASP A N 1
ATOM 598 C CA . ASP A 1 84 ? -15.845 5.417 -5.359 1.00 90.69 84 ASP A CA 1
ATOM 599 C C . ASP A 1 84 ? -16.472 6.300 -4.253 1.00 90.69 84 ASP A C 1
ATOM 601 O O . ASP A 1 84 ? -16.916 7.427 -4.466 1.00 90.69 84 ASP A O 1
ATOM 605 N N . GLY A 1 85 ? -16.563 5.748 -3.036 1.00 89.25 85 GLY A N 1
ATOM 606 C CA . GLY A 1 85 ? -17.168 6.402 -1.871 1.00 89.25 85 GLY A CA 1
ATOM 607 C C . GLY A 1 85 ? -18.697 6.323 -1.776 1.00 89.25 85 GLY A C 1
ATOM 608 O O . GLY A 1 85 ? -19.262 6.834 -0.808 1.00 89.25 85 GLY A O 1
ATOM 609 N N . GLU A 1 86 ? -19.389 5.680 -2.720 1.00 92.50 86 GLU A N 1
ATOM 610 C CA . GLU A 1 86 ? -20.834 5.447 -2.638 1.00 92.50 86 GLU A CA 1
ATOM 611 C C . GLU A 1 86 ? -21.178 4.555 -1.435 1.00 92.50 86 GLU A C 1
ATOM 613 O O . GLU A 1 86 ? -20.620 3.473 -1.257 1.00 92.50 86 GLU A O 1
ATOM 618 N N . GLY A 1 87 ? -22.126 5.003 -0.608 1.00 91.62 87 GLY A N 1
ATOM 619 C CA . GLY A 1 87 ? -22.550 4.281 0.594 1.00 91.62 87 GLY A CA 1
ATOM 620 C C . GLY A 1 87 ? -21.694 4.548 1.833 1.00 91.62 87 GLY A C 1
ATOM 621 O O . GLY A 1 87 ? -22.017 4.004 2.882 1.00 91.62 87 GLY A O 1
ATOM 622 N N . PHE A 1 88 ? -20.663 5.399 1.742 1.00 95.69 88 PHE A N 1
ATOM 623 C CA . PHE A 1 88 ? -19.831 5.804 2.877 1.00 95.69 88 PHE A CA 1
ATOM 624 C C . PHE A 1 88 ? -20.083 7.260 3.279 1.00 95.69 88 PHE A C 1
ATOM 626 O O . PHE A 1 88 ? -19.970 8.183 2.470 1.00 95.69 88 PHE A O 1
ATOM 633 N N . THR A 1 89 ? -20.356 7.475 4.563 1.00 96.56 89 THR A N 1
ATOM 634 C CA . THR A 1 89 ? -20.428 8.802 5.187 1.00 96.56 89 THR A CA 1
ATOM 635 C C . THR A 1 89 ? -19.310 8.911 6.210 1.00 96.56 89 THR A C 1
ATOM 637 O O . THR A 1 89 ? -19.311 8.181 7.191 1.00 96.56 89 THR A O 1
ATOM 640 N N . VAL A 1 90 ? -18.341 9.793 5.978 1.00 96.12 90 VAL A N 1
ATOM 641 C CA . VAL A 1 90 ? -17.178 9.969 6.861 1.00 96.12 90 VAL A CA 1
ATOM 642 C C . VAL A 1 90 ? -17.367 11.224 7.705 1.00 96.12 90 VAL A C 1
ATOM 644 O O . VAL A 1 90 ? -17.757 12.263 7.174 1.00 96.12 90 VAL A O 1
ATOM 647 N N . HIS A 1 91 ? -17.080 11.116 9.001 1.00 96.00 91 HIS A N 1
ATOM 648 C CA . HIS A 1 91 ? -17.272 12.172 10.004 1.00 96.00 91 HIS A CA 1
ATOM 649 C C . HIS A 1 91 ? -15.957 12.796 10.497 1.00 96.00 91 HIS A C 1
ATOM 651 O O . HIS A 1 91 ? -15.990 13.725 11.300 1.00 96.00 91 HIS A O 1
ATOM 657 N N . VAL A 1 92 ? -14.814 12.295 10.022 1.00 94.69 92 VAL A N 1
ATOM 658 C CA . VAL A 1 92 ? -13.458 12.719 10.411 1.00 94.69 92 VAL A CA 1
ATOM 659 C C . VAL A 1 92 ? -12.585 13.011 9.191 1.00 94.69 92 VAL A C 1
ATOM 661 O O . VAL A 1 92 ? -12.853 12.533 8.089 1.00 94.69 92 VAL A O 1
ATOM 664 N N . ASN A 1 93 ? -11.515 13.772 9.392 1.00 92.44 93 ASN A N 1
ATOM 665 C CA . ASN A 1 93 ? -10.504 14.076 8.388 1.00 92.44 93 ASN A CA 1
ATOM 666 C C . ASN A 1 93 ? -9.139 13.510 8.794 1.00 92.44 93 ASN A C 1
ATOM 668 O O . ASN A 1 93 ? -8.893 13.187 9.955 1.00 92.44 93 ASN A O 1
ATOM 672 N N . GLU A 1 94 ? -8.234 13.414 7.822 1.00 92.56 94 GLU A N 1
ATOM 673 C CA . GLU A 1 94 ? -6.825 13.129 8.092 1.00 92.56 94 GLU A CA 1
ATOM 674 C C . GLU A 1 94 ? -6.227 14.197 9.021 1.00 92.56 94 GLU A C 1
ATOM 676 O O . GLU A 1 94 ? -6.461 15.393 8.838 1.00 92.56 94 GLU A O 1
ATOM 681 N N . GLY A 1 95 ? -5.478 13.754 10.030 1.00 91.50 95 GLY A N 1
ATOM 682 C CA . GLY A 1 95 ? -4.905 14.594 11.080 1.00 91.50 95 GLY A CA 1
ATOM 683 C C . GLY A 1 95 ? -5.813 14.830 12.294 1.00 91.50 95 GLY A C 1
ATOM 684 O O . GLY A 1 95 ? -5.364 15.405 13.290 1.00 91.50 95 GLY A O 1
ATOM 685 N N . ASP A 1 96 ? -7.079 14.397 12.257 1.00 93.69 96 ASP A N 1
ATOM 686 C CA . ASP A 1 96 ? -7.983 14.560 13.397 1.00 93.69 96 ASP A CA 1
ATOM 687 C C . ASP A 1 96 ? -7.579 13.643 14.559 1.00 93.69 96 ASP A C 1
ATOM 689 O O . ASP A 1 96 ? -7.280 12.458 14.388 1.00 93.69 96 ASP A O 1
ATOM 693 N N . LYS A 1 97 ? -7.621 14.185 15.781 1.00 96.31 97 LYS A N 1
ATOM 694 C CA . LYS A 1 97 ? -7.420 13.399 17.003 1.00 96.31 97 LYS A CA 1
ATOM 695 C C . LYS A 1 97 ? -8.696 12.667 17.384 1.00 96.31 97 LYS A C 1
ATOM 697 O O . LYS A 1 97 ? -9.758 13.282 17.464 1.00 96.31 97 LYS A O 1
ATOM 702 N N . VAL A 1 98 ? -8.565 11.388 17.708 1.00 96.62 98 VAL A N 1
ATOM 703 C CA . VAL A 1 98 ? -9.681 10.504 18.053 1.00 96.62 98 VAL A CA 1
ATOM 704 C C . VAL A 1 98 ? -9.399 9.718 19.324 1.00 96.62 98 VAL A C 1
ATOM 706 O O . VAL A 1 98 ? -8.253 9.423 19.669 1.00 96.62 98 VAL A O 1
ATOM 709 N N . LYS A 1 99 ? -10.466 9.360 20.028 1.00 96.81 99 LYS A N 1
ATOM 710 C CA . LYS A 1 99 ? -10.448 8.431 21.156 1.00 96.81 99 LYS A CA 1
ATOM 711 C C . LYS A 1 99 ? -11.080 7.110 20.757 1.00 96.81 99 LYS A C 1
ATOM 713 O O . LYS A 1 99 ? -11.948 7.055 19.889 1.00 96.81 99 LYS A O 1
ATOM 718 N N . ALA A 1 100 ? -10.676 6.041 21.432 1.00 95.56 100 ALA A N 1
ATOM 719 C CA . ALA A 1 100 ? -11.263 4.728 21.229 1.00 95.56 100 ALA A CA 1
ATOM 720 C C . ALA A 1 100 ? -12.781 4.790 21.476 1.00 95.56 100 ALA A C 1
ATOM 722 O O . ALA A 1 100 ? -13.227 5.200 22.550 1.00 95.56 100 ALA A O 1
ATOM 723 N N . GLY A 1 101 ? -13.565 4.371 20.482 1.00 95.44 101 GLY A N 1
ATOM 724 C CA . GLY A 1 101 ? -15.026 4.439 20.507 1.00 95.44 101 GLY A CA 1
ATOM 725 C C . GLY A 1 101 ? -15.642 5.725 19.943 1.00 95.44 101 GLY A C 1
ATOM 726 O O . GLY A 1 101 ? -16.868 5.828 19.948 1.00 95.44 101 GLY A O 1
ATOM 727 N N . ASP A 1 102 ? -14.855 6.673 19.429 1.00 97.06 102 ASP A N 1
ATOM 728 C CA . ASP A 1 102 ? -15.390 7.807 18.666 1.00 97.06 102 ASP A CA 1
ATOM 729 C C . ASP A 1 102 ? -15.922 7.333 17.308 1.00 97.06 102 ASP A C 1
ATOM 731 O O . ASP A 1 102 ? -15.309 6.487 16.659 1.00 97.06 102 ASP A O 1
ATOM 735 N N . LEU A 1 103 ? -17.073 7.855 16.877 1.00 97.38 103 LEU A N 1
ATOM 736 C CA . LEU A 1 103 ? -17.666 7.517 15.581 1.00 97.38 103 LEU A CA 1
ATOM 737 C C . LEU A 1 103 ? -16.872 8.194 14.457 1.00 97.38 103 LEU A C 1
ATOM 739 O O . LEU A 1 103 ? -16.778 9.419 14.434 1.00 97.38 103 LEU A O 1
ATOM 743 N N . ILE A 1 104 ? -16.349 7.407 13.515 1.00 97.25 104 ILE A N 1
ATOM 744 C CA . ILE A 1 104 ? -15.513 7.918 12.419 1.00 97.25 104 ILE A CA 1
ATOM 745 C C . ILE A 1 104 ? -16.215 7.895 11.063 1.00 97.25 104 ILE A C 1
ATOM 747 O O . ILE A 1 104 ? -16.011 8.790 10.244 1.00 97.25 104 ILE A O 1
ATOM 751 N N . ALA A 1 105 ? -17.051 6.889 10.813 1.00 96.88 105 ALA A N 1
ATOM 752 C CA . ALA A 1 105 ? -17.736 6.724 9.542 1.00 96.88 105 ALA A CA 1
ATOM 753 C C . ALA A 1 105 ? -18.973 5.834 9.680 1.00 96.88 105 ALA A C 1
ATOM 755 O O . ALA A 1 105 ? -19.137 5.094 10.650 1.00 96.88 105 ALA A O 1
ATOM 756 N N . GLU A 1 106 ? -19.832 5.898 8.674 1.00 97.25 106 GLU A N 1
ATOM 757 C CA . GLU A 1 106 ? -21.002 5.052 8.501 1.00 97.25 106 GLU A CA 1
ATOM 758 C C . GLU A 1 106 ? -20.995 4.449 7.096 1.00 97.25 106 GLU A C 1
ATOM 760 O O . GLU A 1 106 ? -20.665 5.129 6.121 1.00 97.25 106 GLU A O 1
ATOM 765 N N . VAL A 1 107 ? -21.372 3.177 6.996 1.00 96.44 107 VAL A N 1
ATOM 766 C CA . VAL A 1 107 ? -21.491 2.425 5.750 1.00 96.44 107 VAL A CA 1
ATOM 767 C C . VAL A 1 107 ? -22.905 1.877 5.583 1.00 96.44 107 VAL A C 1
ATOM 769 O O . VAL A 1 107 ? -23.497 1.313 6.507 1.00 96.44 107 VAL A O 1
ATOM 772 N N . ASP A 1 108 ? -23.454 2.002 4.379 1.00 95.75 108 ASP A N 1
ATOM 773 C CA . ASP A 1 108 ? -24.723 1.379 4.020 1.00 95.75 108 ASP A CA 1
ATOM 774 C C . ASP A 1 108 ? -24.522 -0.114 3.705 1.00 95.75 108 ASP A C 1
ATOM 776 O O . ASP A 1 108 ? -24.241 -0.522 2.574 1.00 95.75 108 ASP A O 1
ATOM 780 N N . LEU A 1 109 ? -24.696 -0.961 4.724 1.00 93.69 109 LEU A N 1
ATOM 781 C CA . LEU A 1 109 ? -24.611 -2.416 4.571 1.00 93.69 109 LEU A CA 1
ATOM 782 C C . LEU A 1 109 ? -25.671 -2.989 3.615 1.00 93.69 109 LEU A C 1
ATOM 784 O O . LEU A 1 109 ? -25.442 -4.036 3.002 1.00 93.69 109 LEU A O 1
ATOM 788 N N . ALA A 1 110 ? -26.828 -2.335 3.469 1.00 93.62 110 ALA A N 1
ATOM 789 C CA . ALA A 1 110 ? -27.856 -2.783 2.536 1.00 93.62 110 ALA A CA 1
ATOM 790 C C . ALA A 1 110 ? -27.415 -2.539 1.086 1.00 93.62 110 ALA A C 1
ATOM 792 O O . ALA A 1 110 ? -27.646 -3.392 0.225 1.00 93.62 110 ALA A O 1
ATOM 793 N N . LEU A 1 111 ? -26.725 -1.424 0.829 1.00 92.81 111 LEU A N 1
ATOM 794 C CA . LEU A 1 111 ? -26.095 -1.136 -0.457 1.00 92.81 111 LEU A CA 1
ATOM 795 C C . LEU A 1 111 ? -24.994 -2.149 -0.778 1.00 92.81 111 LEU A C 1
ATOM 797 O O . LEU A 1 111 ? -25.008 -2.705 -1.878 1.00 92.81 111 LEU A O 1
ATOM 801 N N . LEU A 1 112 ? -24.100 -2.449 0.175 1.00 92.88 112 LEU A N 1
ATOM 802 C CA . LEU A 1 112 ? -23.057 -3.467 -0.020 1.00 92.88 112 LEU A CA 1
ATOM 803 C C . LEU A 1 112 ? -23.668 -4.822 -0.386 1.00 92.88 112 LEU A C 1
ATOM 805 O O . LEU A 1 112 ? -23.276 -5.437 -1.377 1.00 92.88 112 LEU A O 1
ATOM 809 N N . LYS A 1 113 ? -24.706 -5.241 0.347 1.00 91.75 113 LYS A N 1
ATOM 810 C CA . LYS A 1 113 ? -25.425 -6.488 0.074 1.00 91.75 113 LYS A CA 1
ATOM 811 C C . LYS A 1 113 ? -26.095 -6.486 -1.302 1.00 91.75 113 LYS A C 1
ATOM 813 O O . LYS A 1 113 ? -26.055 -7.496 -1.996 1.00 91.75 113 LYS A O 1
ATOM 818 N N . LYS A 1 114 ? -26.701 -5.367 -1.711 1.00 93.69 114 LYS A N 1
ATOM 819 C CA . LYS A 1 114 ? -27.336 -5.217 -3.032 1.00 93.69 114 LYS A CA 1
ATOM 820 C C . LYS A 1 114 ? -26.323 -5.297 -4.177 1.00 93.69 114 LYS A C 1
ATOM 822 O O . LYS A 1 114 ? -26.679 -5.765 -5.253 1.00 93.69 114 LYS A O 1
ATOM 827 N N . LYS A 1 115 ? -25.094 -4.831 -3.950 1.00 92.88 115 LYS A N 1
ATOM 828 C CA . LYS A 1 115 ? -23.988 -4.884 -4.915 1.00 92.88 115 LYS A CA 1
ATOM 829 C C . LYS A 1 115 ? -23.143 -6.161 -4.809 1.00 92.88 115 LYS A C 1
ATOM 831 O O . LYS A 1 115 ? -22.110 -6.236 -5.460 1.00 92.88 115 LYS A O 1
ATOM 836 N N . GLU A 1 116 ? -23.578 -7.141 -4.011 1.00 92.81 116 GLU A N 1
ATOM 837 C CA . GLU A 1 116 ? -22.889 -8.424 -3.790 1.00 92.81 116 GLU A CA 1
ATOM 838 C C . GLU A 1 116 ? -21.451 -8.273 -3.260 1.00 92.81 116 GLU A C 1
ATOM 840 O O . GLU A 1 116 ? -20.592 -9.125 -3.470 1.00 92.81 116 GLU A O 1
ATOM 845 N N . ILE A 1 117 ? -21.200 -7.190 -2.523 1.00 92.25 117 ILE A N 1
ATOM 846 C CA . ILE A 1 117 ? -19.910 -6.906 -1.898 1.00 92.25 117 ILE A CA 1
ATOM 847 C C . ILE A 1 117 ? -19.869 -7.531 -0.506 1.00 92.25 117 ILE A C 1
ATOM 849 O O . ILE A 1 117 ? -20.800 -7.387 0.290 1.00 92.25 117 ILE A O 1
ATOM 853 N N . ASN A 1 118 ? -18.765 -8.211 -0.195 1.00 93.06 118 ASN A N 1
ATOM 854 C CA . ASN A 1 118 ? -18.555 -8.806 1.117 1.00 93.06 118 ASN A CA 1
ATOM 855 C C . ASN A 1 118 ? -18.250 -7.704 2.153 1.00 93.06 118 ASN A C 1
ATOM 857 O O . ASN A 1 118 ? -17.244 -7.012 1.997 1.00 93.06 118 ASN A O 1
ATOM 861 N N . PRO A 1 119 ? -19.067 -7.530 3.211 1.00 94.62 119 PRO A N 1
ATOM 862 C CA . PRO A 1 119 ? -18.887 -6.459 4.192 1.00 94.62 119 PRO A CA 1
ATOM 863 C C . PRO A 1 119 ? -17.825 -6.776 5.256 1.00 94.62 119 PRO A C 1
ATOM 865 O O . PRO A 1 119 ? -17.618 -5.975 6.168 1.00 94.62 119 PRO A O 1
ATOM 868 N N . ILE A 1 120 ? -17.170 -7.940 5.180 1.00 96.38 120 ILE A N 1
ATOM 869 C CA . ILE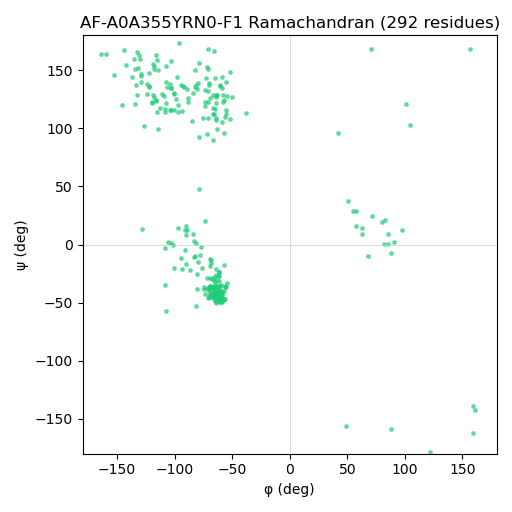 A 1 120 ? -16.092 -8.317 6.095 1.00 96.38 120 ILE A CA 1
ATOM 870 C C . ILE A 1 120 ? -15.053 -7.193 6.184 1.00 96.38 120 ILE A C 1
ATOM 872 O O . ILE A 1 120 ? -14.580 -6.676 5.177 1.00 96.38 120 ILE A O 1
ATOM 876 N N . THR A 1 121 ? -14.758 -6.778 7.409 1.00 97.38 121 THR A N 1
ATOM 877 C CA . THR A 1 121 ? -13.963 -5.589 7.717 1.00 97.38 121 THR A CA 1
ATOM 878 C C . THR A 1 121 ? -12.659 -6.019 8.386 1.00 97.38 121 THR A C 1
ATOM 880 O O . THR A 1 121 ? -12.674 -6.347 9.578 1.00 97.38 121 THR A O 1
ATOM 883 N N . PRO A 1 122 ? -11.536 -6.097 7.648 1.00 97.31 122 PRO A N 1
ATOM 884 C CA . PRO A 1 122 ? -10.218 -6.306 8.235 1.00 97.31 122 PRO A CA 1
ATOM 885 C C . PRO A 1 122 ? -9.805 -5.193 9.208 1.00 97.31 122 PRO A C 1
ATOM 887 O O . PRO A 1 122 ? -9.966 -4.003 8.932 1.00 97.31 122 PRO A O 1
ATOM 890 N N . VAL A 1 123 ? -9.231 -5.607 10.336 1.00 97.00 123 VAL A N 1
ATOM 891 C CA . VAL A 1 123 ? -8.647 -4.762 11.382 1.00 97.00 123 VAL A CA 1
ATOM 892 C C . VAL A 1 123 ? -7.223 -5.249 11.621 1.00 97.00 123 VAL A C 1
ATOM 894 O O . VAL A 1 123 ? -7.005 -6.288 12.250 1.00 97.00 123 VAL A O 1
ATOM 897 N N . LEU A 1 124 ? -6.256 -4.519 11.075 1.00 95.31 124 LEU A N 1
ATOM 898 C CA . LEU A 1 124 ? -4.854 -4.924 11.027 1.00 95.31 124 LEU A CA 1
ATOM 899 C C . LEU A 1 124 ? -3.984 -3.999 11.861 1.00 95.31 124 LEU A C 1
ATOM 901 O O . LEU A 1 124 ? -4.235 -2.799 11.931 1.00 95.31 124 LEU A O 1
ATOM 905 N N . ILE A 1 125 ? -2.905 -4.550 12.398 1.00 93.38 125 ILE A N 1
ATOM 906 C CA . ILE A 1 125 ? -1.763 -3.784 12.874 1.00 93.38 125 ILE A CA 1
ATOM 907 C C . ILE A 1 125 ? -0.678 -3.863 11.802 1.00 93.38 125 ILE A C 1
ATOM 909 O O . ILE A 1 125 ? -0.171 -4.940 11.482 1.00 93.38 125 ILE A O 1
ATOM 913 N N . CYS A 1 126 ? -0.354 -2.712 11.228 1.00 89.00 126 CYS A N 1
ATOM 914 C CA . CYS A 1 126 ? 0.592 -2.546 10.130 1.00 89.00 126 CYS A CA 1
ATOM 915 C C . CYS A 1 126 ? 2.011 -2.217 10.620 1.00 89.00 126 CYS A C 1
ATOM 917 O O . CYS A 1 126 ? 2.977 -2.445 9.893 1.00 89.00 126 CYS A O 1
ATOM 919 N N . GLY A 1 127 ? 2.152 -1.707 11.848 1.00 87.19 127 GLY A N 1
ATOM 920 C CA . GLY A 1 127 ? 3.432 -1.289 12.423 1.00 87.19 127 GLY A CA 1
ATOM 921 C C . GLY A 1 127 ? 3.383 -1.119 13.944 1.00 87.19 127 GLY A C 1
ATOM 922 O O . GLY A 1 127 ? 2.306 -1.053 14.535 1.00 87.19 127 GLY A O 1
ATOM 923 N N . GLY A 1 128 ? 4.558 -1.076 14.581 1.00 80.75 128 GLY A N 1
ATOM 924 C CA . GLY A 1 128 ? 4.702 -0.801 16.020 1.00 80.75 128 GLY A CA 1
ATOM 925 C C . GLY A 1 128 ? 4.567 -2.010 16.958 1.00 80.75 128 GLY A C 1
ATOM 926 O O . GLY A 1 128 ? 4.522 -1.835 18.170 1.00 80.75 128 GLY A O 1
ATOM 927 N N . MET A 1 129 ? 4.515 -3.242 16.436 1.00 77.88 129 MET A N 1
ATOM 928 C CA . MET A 1 129 ? 4.345 -4.470 17.239 1.00 77.88 129 MET A CA 1
ATOM 929 C C . MET A 1 129 ? 5.634 -5.060 17.838 1.00 77.88 129 MET A C 1
ATOM 931 O O . MET A 1 129 ? 5.601 -6.189 18.333 1.00 77.88 129 MET A O 1
ATOM 935 N N . ASP A 1 130 ? 6.767 -4.363 17.761 1.00 76.69 130 ASP A N 1
ATOM 936 C CA . ASP A 1 130 ? 8.067 -4.933 18.127 1.00 76.69 130 ASP A CA 1
ATOM 937 C C . ASP A 1 130 ? 8.045 -5.511 19.555 1.00 76.69 130 ASP A C 1
ATOM 939 O O . ASP A 1 130 ? 7.617 -4.861 20.507 1.00 76.69 130 ASP A O 1
ATOM 943 N N . GLU A 1 131 ? 8.469 -6.773 19.686 1.00 70.50 131 GLU A N 1
ATOM 944 C CA . GLU A 1 131 ? 8.564 -7.505 20.963 1.00 70.50 131 GLU A CA 1
ATOM 945 C C . GLU A 1 131 ? 7.227 -7.725 21.716 1.00 70.50 131 GLU A C 1
ATOM 947 O O . GLU A 1 131 ? 7.220 -8.160 22.873 1.00 70.50 131 GLU A O 1
ATOM 952 N N . MET A 1 132 ? 6.080 -7.506 21.057 1.00 77.12 132 MET A N 1
ATOM 953 C CA . MET A 1 132 ? 4.748 -7.750 21.622 1.00 77.12 132 MET A CA 1
ATOM 954 C C . MET A 1 132 ? 4.095 -9.027 21.080 1.00 77.12 132 MET A C 1
ATOM 956 O O . MET A 1 132 ? 4.120 -9.320 19.887 1.00 77.12 132 MET A O 1
ATOM 960 N N . GLN A 1 133 ? 3.450 -9.789 21.966 1.00 81.88 133 GLN A N 1
ATOM 961 C CA . GLN A 1 133 ? 2.616 -10.928 21.583 1.00 81.88 133 GLN A CA 1
ATOM 962 C C . GLN A 1 133 ? 1.179 -10.476 21.322 1.00 81.88 133 GLN A C 1
ATOM 964 O O . GLN A 1 133 ? 0.542 -9.876 22.190 1.00 81.88 133 GLN A O 1
ATOM 969 N N . MET A 1 134 ? 0.662 -10.811 20.137 1.00 88.06 134 MET A N 1
ATOM 970 C CA . MET A 1 134 ? -0.731 -10.577 19.765 1.00 88.06 134 MET A CA 1
ATOM 971 C C . MET A 1 134 ? -1.633 -11.700 20.275 1.00 88.06 134 MET A C 1
ATOM 973 O O . MET A 1 134 ? -1.389 -12.877 20.018 1.00 88.06 134 MET A O 1
ATOM 977 N N . GLN A 1 135 ? -2.722 -11.324 20.934 1.00 89.62 135 GLN A N 1
ATOM 978 C CA . GLN A 1 135 ? -3.847 -12.198 21.232 1.00 89.62 135 GLN A CA 1
ATOM 979 C C . GLN A 1 135 ? -5.103 -11.633 20.576 1.00 89.62 135 GLN A C 1
ATOM 981 O O . GLN A 1 135 ? -5.508 -10.502 20.849 1.00 89.62 135 GLN A O 1
ATOM 986 N N . THR A 1 136 ? -5.723 -12.426 19.712 1.00 89.88 136 THR A N 1
ATOM 987 C CA . THR A 1 136 ? -6.964 -12.074 19.023 1.00 89.88 136 THR A CA 1
ATOM 988 C C . THR A 1 136 ? -8.164 -12.574 19.815 1.00 89.88 136 THR A C 1
ATOM 990 O O . THR A 1 136 ? -8.163 -13.708 20.300 1.00 89.88 136 THR A O 1
ATOM 993 N N . ALA A 1 137 ? -9.201 -11.749 19.940 1.00 87.69 137 ALA A N 1
ATOM 994 C CA . ALA A 1 137 ? -10.478 -12.197 20.481 1.00 87.69 137 ALA A CA 1
ATOM 995 C C . ALA A 1 137 ? -11.200 -13.136 19.493 1.00 87.69 137 ALA A C 1
ATOM 997 O O . ALA A 1 137 ? -10.801 -13.280 18.339 1.00 87.69 137 ALA A O 1
ATOM 998 N N . SER A 1 138 ? -12.257 -13.800 19.958 1.00 89.00 138 SER A N 1
ATOM 999 C CA . SER A 1 138 ? -13.106 -14.671 19.136 1.00 89.00 138 SER A CA 1
ATOM 1000 C C . SER A 1 138 ? -14.566 -14.525 19.557 1.00 89.00 138 SER A C 1
ATOM 1002 O O . SER A 1 138 ? -14.839 -14.178 20.707 1.00 89.00 138 SER A O 1
ATOM 1004 N N . GLY A 1 139 ? -15.490 -14.801 18.636 1.00 92.56 139 GLY A N 1
ATOM 1005 C CA . GLY A 1 139 ? -16.925 -14.646 18.866 1.00 92.56 139 GLY A CA 1
ATOM 1006 C C . GLY A 1 139 ? -17.442 -13.245 18.537 1.00 92.56 139 GLY A C 1
ATOM 1007 O O . GLY A 1 139 ? -16.837 -12.513 17.750 1.00 92.56 139 GLY A O 1
ATOM 1008 N N . ASP A 1 140 ? -18.589 -12.900 19.118 1.00 94.25 140 ASP A N 1
ATOM 1009 C CA . ASP A 1 140 ? -19.260 -11.625 18.872 1.00 94.25 140 ASP A CA 1
ATOM 1010 C C . ASP A 1 140 ? -18.655 -10.495 19.711 1.00 94.25 140 ASP A C 1
ATOM 1012 O O . ASP A 1 140 ? -18.383 -10.659 20.902 1.00 94.25 140 ASP A O 1
ATOM 1016 N N . VAL A 1 141 ? -18.477 -9.333 19.087 1.00 95.19 141 VAL A N 1
ATOM 1017 C CA . VAL A 1 141 ? -17.931 -8.121 19.703 1.00 95.19 141 VAL A CA 1
ATOM 1018 C C . VAL A 1 141 ? -18.821 -6.912 19.448 1.00 95.19 141 VAL A C 1
ATOM 1020 O O . VAL A 1 141 ? -19.447 -6.780 18.396 1.00 95.19 141 VAL A O 1
ATOM 1023 N N . SER A 1 142 ? -18.853 -6.002 20.418 1.00 95.31 142 SER A N 1
ATOM 1024 C CA . SER A 1 142 ? -19.535 -4.710 20.344 1.00 95.31 142 SER A CA 1
ATOM 1025 C C . SER A 1 142 ? -18.544 -3.589 20.043 1.00 95.31 142 SER A C 1
ATOM 1027 O O . SER A 1 142 ? -17.545 -3.434 20.760 1.00 95.31 142 SER A O 1
ATOM 1029 N N . ALA A 1 143 ? -18.853 -2.760 19.041 1.00 93.31 143 ALA A N 1
ATOM 1030 C CA . ALA A 1 143 ? -17.989 -1.652 18.644 1.00 93.31 143 ALA A CA 1
ATOM 1031 C C . ALA A 1 143 ? -17.667 -0.703 19.810 1.00 93.31 143 ALA A C 1
ATOM 1033 O O . ALA A 1 143 ? -18.521 -0.410 20.654 1.00 93.31 143 ALA A O 1
ATOM 1034 N N . GLY A 1 144 ? -16.419 -0.233 19.875 1.00 87.94 144 GLY A N 1
ATOM 1035 C CA . GLY A 1 144 ? -15.932 0.725 20.876 1.00 87.94 144 GLY A CA 1
ATOM 1036 C C . GLY A 1 144 ? -15.855 0.200 22.319 1.00 87.94 144 GLY A C 1
ATOM 1037 O O . GLY A 1 144 ? -15.260 0.855 23.175 1.00 87.94 144 GLY A O 1
ATOM 1038 N N . LYS A 1 145 ? -16.411 -0.981 22.618 1.00 89.19 145 LYS A N 1
ATOM 1039 C CA . LYS A 1 145 ? -16.442 -1.561 23.971 1.00 89.19 145 LYS A CA 1
ATOM 1040 C C . LYS A 1 145 ? -15.484 -2.731 24.108 1.00 89.19 145 LYS A C 1
ATOM 1042 O O . LYS A 1 145 ? -14.583 -2.688 24.955 1.00 89.19 145 LYS A O 1
ATOM 1047 N N . ASP A 1 146 ? -15.657 -3.743 23.268 1.00 93.50 146 ASP A N 1
ATOM 1048 C CA . ASP A 1 146 ? -14.893 -4.984 23.344 1.00 93.50 146 ASP A CA 1
ATOM 1049 C C . ASP A 1 146 ? -13.537 -4.829 22.656 1.00 93.50 146 ASP A C 1
ATOM 1051 O O . ASP A 1 146 ? -13.373 -4.020 21.741 1.00 93.50 146 ASP A O 1
ATOM 1055 N N . ALA A 1 147 ? -12.532 -5.563 23.133 1.00 92.88 147 ALA A N 1
ATOM 1056 C CA . ALA A 1 147 ? -11.213 -5.583 22.511 1.00 92.88 147 ALA A CA 1
ATOM 1057 C C . ALA A 1 147 ? -11.177 -6.664 21.428 1.00 92.88 147 ALA A C 1
ATOM 1059 O O . ALA A 1 147 ? -11.411 -7.833 21.725 1.00 92.88 147 ALA A O 1
ATOM 1060 N N . ALA A 1 148 ? -10.860 -6.275 20.196 1.00 92.94 148 ALA A N 1
ATOM 1061 C CA . ALA A 1 148 ? -10.652 -7.206 19.093 1.00 92.94 148 ALA A CA 1
ATOM 1062 C C . ALA A 1 148 ? -9.245 -7.821 19.147 1.00 92.94 148 ALA A C 1
ATOM 1064 O O . ALA A 1 148 ? -9.069 -9.012 18.888 1.00 92.94 148 ALA A O 1
ATOM 1065 N N . ILE A 1 149 ? -8.249 -7.016 19.531 1.00 93.62 149 ILE A N 1
ATOM 1066 C CA . ILE A 1 149 ? -6.849 -7.432 19.642 1.00 93.62 149 ILE A CA 1
ATOM 1067 C C . ILE A 1 149 ? -6.284 -6.936 20.976 1.00 93.62 149 ILE A C 1
ATOM 1069 O O . ILE A 1 149 ? -6.522 -5.806 21.403 1.00 93.62 149 ILE A O 1
ATOM 1073 N N . THR A 1 150 ? -5.534 -7.800 21.650 1.00 92.69 150 THR A N 1
ATOM 1074 C CA . THR A 1 150 ? -4.765 -7.486 22.853 1.00 92.69 150 THR A CA 1
ATOM 1075 C C . THR A 1 150 ? -3.289 -7.710 22.565 1.00 92.69 150 THR A C 1
ATOM 1077 O O . THR A 1 150 ? -2.912 -8.800 22.142 1.00 92.69 150 THR A O 1
ATOM 1080 N N . LEU A 1 151 ? -2.453 -6.708 22.833 1.00 90.56 151 LEU A N 1
ATOM 1081 C CA . LEU A 1 151 ? -1.000 -6.849 22.795 1.00 90.56 151 LEU A CA 1
ATOM 1082 C C . LEU A 1 151 ? -0.441 -6.940 24.210 1.00 90.56 151 LEU A C 1
ATOM 1084 O O . LEU A 1 151 ? -0.819 -6.164 25.093 1.00 90.56 151 LEU A O 1
ATOM 1088 N N . LEU A 1 152 ? 0.463 -7.892 24.415 1.00 85.94 152 LEU A N 1
ATOM 1089 C CA . LEU A 1 152 ? 1.181 -8.097 25.668 1.00 85.94 152 LEU A CA 1
ATOM 1090 C C . LEU A 1 152 ? 2.676 -7.920 25.414 1.00 85.94 152 LEU A C 1
ATOM 1092 O O . LEU A 1 152 ? 3.221 -8.565 24.518 1.00 85.94 152 LEU A O 1
ATOM 1096 N N . ALA A 1 153 ? 3.344 -7.083 26.210 1.00 75.88 153 ALA A N 1
ATOM 1097 C CA . ALA A 1 153 ? 4.803 -7.021 26.211 1.00 75.88 153 ALA A CA 1
ATOM 1098 C C . ALA A 1 153 ? 5.387 -8.403 26.552 1.00 75.88 153 ALA A C 1
ATOM 1100 O O . ALA A 1 153 ? 4.980 -9.017 27.544 1.00 75.88 153 ALA A O 1
ATOM 1101 N N . GLY A 1 154 ? 6.318 -8.903 25.735 1.00 57.88 154 GLY A N 1
ATOM 1102 C CA . GLY A 1 154 ? 7.027 -10.142 26.036 1.00 57.88 154 GLY A CA 1
ATOM 1103 C C . GLY A 1 154 ? 7.874 -9.986 27.299 1.00 57.88 154 GLY A C 1
ATOM 1104 O O . GLY A 1 154 ? 8.682 -9.066 27.401 1.00 57.88 154 GLY A O 1
ATOM 1105 N N . GLU A 1 155 ? 7.719 -10.883 28.275 1.00 38.22 155 GLU A N 1
ATOM 1106 C CA . GLU A 1 155 ? 8.735 -11.027 29.318 1.00 38.22 155 GLU A CA 1
ATOM 1107 C C . GLU A 1 155 ? 10.009 -11.567 28.661 1.00 38.22 155 GLU A C 1
ATOM 1109 O O . GLU A 1 155 ? 10.021 -12.672 28.113 1.00 38.22 155 GLU A O 1
ATOM 1114 N N . ALA A 1 156 ? 11.090 -10.786 28.715 1.00 34.94 156 ALA A N 1
ATOM 1115 C CA . ALA A 1 156 ? 12.425 -11.305 28.477 1.00 34.94 156 ALA A CA 1
ATOM 1116 C C . ALA A 1 156 ? 12.685 -12.409 29.513 1.00 34.94 156 ALA A C 1
ATOM 1118 O O . ALA A 1 156 ? 12.865 -12.136 30.702 1.00 34.94 156 ALA A O 1
ATOM 1119 N N . ALA A 1 157 ? 12.644 -13.667 29.076 1.00 30.06 157 ALA A N 1
ATOM 1120 C CA . ALA A 1 157 ? 13.018 -14.790 29.921 1.00 30.06 157 ALA A CA 1
ATOM 1121 C C . ALA A 1 157 ? 14.493 -14.627 30.341 1.00 30.06 157 ALA A C 1
ATOM 1123 O O . ALA A 1 157 ? 15.323 -14.268 29.500 1.00 30.06 157 ALA A O 1
ATOM 1124 N N . PRO A 1 158 ? 14.843 -14.867 31.616 1.00 32.59 158 PRO A N 1
ATOM 1125 C CA . PRO A 1 158 ? 16.209 -14.702 32.082 1.00 32.59 158 PRO A CA 1
ATOM 1126 C C . PRO A 1 158 ? 17.101 -15.743 31.404 1.00 32.59 158 PRO A C 1
ATOM 1128 O O . PRO A 1 158 ? 16.802 -16.939 31.422 1.00 32.59 158 PRO A O 1
ATOM 1131 N N . GLU A 1 159 ? 18.208 -15.285 30.820 1.00 34.00 159 GLU A N 1
ATOM 1132 C CA . GLU A 1 159 ? 19.305 -16.159 30.418 1.00 34.00 159 GLU A CA 1
ATOM 1133 C C . GLU A 1 159 ? 19.761 -16.962 31.640 1.00 34.00 159 GLU A C 1
ATOM 1135 O O . GLU A 1 159 ? 20.264 -16.403 32.616 1.00 34.00 159 GLU A O 1
ATOM 1140 N N . ASN A 1 160 ? 19.590 -18.282 31.594 1.00 31.56 160 ASN A N 1
ATOM 1141 C CA . ASN A 1 160 ? 20.271 -19.175 32.512 1.00 31.56 160 ASN A CA 1
ATOM 1142 C C . ASN A 1 160 ? 20.886 -20.335 31.734 1.00 31.56 160 ASN A C 1
ATOM 1144 O O . ASN A 1 160 ? 20.259 -20.979 30.893 1.00 31.56 160 ASN A O 1
ATOM 1148 N N . THR A 1 161 ? 22.168 -20.522 31.997 1.00 37.12 161 THR A N 1
ATOM 1149 C CA . THR A 1 161 ? 23.090 -21.441 31.351 1.00 37.12 161 THR A CA 1
ATOM 1150 C C . THR A 1 161 ? 22.805 -22.906 31.706 1.00 37.12 161 THR A C 1
ATOM 1152 O O . THR A 1 161 ? 22.404 -23.222 32.822 1.00 37.12 161 THR A O 1
ATOM 1155 N N . ALA A 1 162 ? 23.157 -23.780 30.752 1.00 33.78 162 ALA A N 1
ATOM 1156 C CA . ALA A 1 162 ? 23.424 -25.226 30.850 1.00 33.78 162 ALA A CA 1
ATOM 1157 C C . ALA A 1 162 ? 22.328 -26.227 30.405 1.00 33.78 162 ALA A C 1
ATOM 1159 O O . ALA A 1 162 ? 21.276 -26.356 31.017 1.00 33.78 162 ALA A O 1
ATOM 1160 N N . GLY A 1 163 ? 22.706 -27.056 29.413 1.00 31.20 163 GLY A N 1
ATOM 1161 C CA . GLY A 1 163 ? 22.259 -28.452 29.254 1.00 31.20 163 GLY A CA 1
ATOM 1162 C C . GLY A 1 163 ? 21.210 -28.731 28.167 1.00 31.20 163 GLY A C 1
ATOM 1163 O O . GLY A 1 163 ? 20.031 -28.498 28.374 1.00 31.20 163 GLY A O 1
ATOM 1164 N N . ALA A 1 164 ? 21.642 -29.283 27.027 1.00 34.19 164 ALA A N 1
ATOM 1165 C CA . ALA A 1 164 ? 20.837 -29.635 25.839 1.00 34.19 164 ALA A CA 1
ATOM 1166 C C . ALA A 1 164 ? 19.800 -30.778 26.088 1.00 34.19 164 ALA A C 1
ATOM 1168 O O . ALA A 1 164 ? 19.940 -31.476 27.094 1.00 34.19 164 ALA A O 1
ATOM 1169 N N . PRO A 1 165 ? 18.801 -31.044 25.203 1.00 34.16 165 PRO A N 1
ATOM 1170 C CA . PRO A 1 165 ? 19.030 -31.470 23.811 1.00 34.16 165 PRO A CA 1
ATOM 1171 C C . PRO A 1 165 ? 18.164 -30.769 22.739 1.00 34.16 165 PRO A C 1
ATOM 1173 O O . PRO A 1 165 ? 17.119 -30.191 23.009 1.00 34.16 165 PRO A O 1
ATOM 1176 N N . ALA A 1 166 ? 18.659 -30.848 21.502 1.00 41.94 166 ALA A N 1
ATOM 1177 C CA . ALA A 1 166 ? 18.192 -30.206 20.272 1.00 41.94 166 ALA A CA 1
ATOM 1178 C C . ALA A 1 166 ? 16.661 -30.086 20.087 1.00 41.94 166 ALA A C 1
ATOM 1180 O O . ALA A 1 166 ? 15.974 -31.070 19.814 1.00 41.94 166 ALA A O 1
ATOM 1181 N N . GLU A 1 167 ? 16.162 -28.845 20.109 1.00 34.19 167 GLU A N 1
ATOM 1182 C CA . GLU A 1 167 ? 14.890 -28.462 19.489 1.00 34.19 167 GLU A CA 1
ATOM 1183 C C . GLU A 1 167 ? 15.056 -28.436 17.957 1.00 34.19 167 GLU A C 1
ATOM 1185 O O . GLU A 1 167 ? 16.022 -27.885 17.423 1.00 34.19 167 GLU A O 1
ATOM 1190 N N . ALA A 1 168 ? 14.102 -29.048 17.251 1.00 33.66 168 ALA A N 1
ATOM 1191 C CA . ALA A 1 168 ? 13.997 -29.044 15.793 1.00 33.66 168 ALA A CA 1
ATOM 1192 C C . ALA A 1 168 ? 14.044 -27.607 15.228 1.00 33.66 168 ALA A C 1
ATOM 1194 O O . ALA A 1 168 ? 13.575 -26.676 15.890 1.00 33.66 168 ALA A O 1
ATOM 1195 N N . PRO A 1 169 ? 14.579 -27.387 14.010 1.00 30.22 169 PRO A N 1
ATOM 1196 C CA . PRO A 1 169 ? 14.839 -26.043 13.519 1.00 30.22 169 PRO A CA 1
ATOM 1197 C C . PRO A 1 169 ? 13.514 -25.288 13.377 1.00 30.22 169 PRO A C 1
ATOM 1199 O O . PRO A 1 169 ? 12.720 -25.573 12.478 1.00 30.22 169 PRO A O 1
ATOM 1202 N N . LYS A 1 170 ? 13.272 -24.304 14.256 1.00 37.62 170 LYS A N 1
ATOM 1203 C CA . LYS A 1 170 ? 12.237 -23.289 14.042 1.00 37.62 170 LYS A CA 1
ATOM 1204 C C . LYS A 1 170 ? 12.557 -22.637 12.704 1.00 37.62 170 LYS A C 1
ATOM 1206 O O . LYS A 1 170 ? 13.576 -21.956 12.571 1.00 37.62 170 LYS A O 1
ATOM 1211 N N . LYS A 1 171 ? 11.718 -22.898 11.694 1.00 36.62 171 LYS A N 1
ATOM 1212 C CA . LYS A 1 171 ? 11.753 -22.179 10.420 1.00 36.62 171 LYS A CA 1
ATOM 1213 C C . LYS A 1 171 ? 11.715 -20.698 10.775 1.00 36.62 171 LYS A C 1
ATOM 1215 O O . LYS A 1 171 ? 10.685 -20.210 11.229 1.00 36.62 171 LYS A O 1
ATOM 1220 N N . LYS A 1 172 ? 12.845 -20.007 10.598 1.00 34.97 172 LYS A N 1
ATOM 1221 C CA . LYS A 1 172 ? 12.876 -18.550 10.536 1.00 34.97 172 LYS A CA 1
ATOM 1222 C C . LYS A 1 172 ? 11.934 -18.177 9.400 1.00 34.97 172 LYS A C 1
ATOM 1224 O O . LYS A 1 172 ? 12.311 -18.267 8.234 1.00 34.97 172 LYS A O 1
ATOM 1229 N N . GLY A 1 173 ? 10.689 -17.854 9.746 1.00 42.28 173 GLY A N 1
ATOM 1230 C CA . GLY A 1 173 ? 9.823 -17.102 8.861 1.00 42.28 173 GLY A CA 1
ATOM 1231 C C . GLY A 1 173 ? 10.602 -15.844 8.538 1.00 42.28 173 GLY A C 1
ATOM 1232 O O . GLY A 1 173 ? 10.946 -15.079 9.437 1.00 42.28 173 GLY A O 1
ATOM 1233 N N . ILE A 1 174 ? 11.012 -15.722 7.281 1.00 46.31 174 ILE A N 1
ATOM 1234 C CA . ILE A 1 174 ? 11.664 -14.526 6.778 1.00 46.31 174 ILE A CA 1
ATOM 1235 C C . ILE A 1 174 ? 10.599 -13.442 6.924 1.00 46.31 174 ILE A C 1
ATOM 1237 O O . ILE A 1 174 ? 9.654 -13.404 6.143 1.00 46.31 174 ILE A O 1
ATOM 1241 N N . GLY A 1 175 ? 10.689 -12.648 7.990 1.00 50.31 175 GLY A N 1
ATOM 1242 C CA . GLY A 1 175 ? 9.843 -11.480 8.187 1.00 50.31 175 GLY A CA 1
ATOM 1243 C C . GLY A 1 175 ? 10.218 -10.475 7.114 1.00 50.31 175 GLY A C 1
ATOM 1244 O O . GLY A 1 175 ? 11.167 -9.711 7.275 1.00 50.31 175 GLY A O 1
ATOM 1245 N N . ILE A 1 176 ? 9.553 -10.558 5.965 1.00 64.31 176 ILE A N 1
ATOM 1246 C CA . ILE A 1 176 ? 9.738 -9.610 4.876 1.00 64.31 176 ILE A CA 1
ATOM 1247 C C . ILE A 1 176 ? 9.115 -8.305 5.357 1.00 64.31 176 ILE A C 1
ATOM 1249 O O . ILE A 1 176 ? 7.900 -8.207 5.492 1.00 64.31 176 ILE A O 1
ATOM 1253 N N . ASN A 1 177 ? 9.954 -7.314 5.648 1.00 70.38 177 ASN A N 1
ATOM 1254 C CA . ASN A 1 177 ? 9.489 -5.978 5.983 1.00 70.38 177 ASN A CA 1
ATOM 1255 C C . ASN A 1 177 ? 8.771 -5.406 4.746 1.00 70.38 177 ASN A C 1
ATOM 1257 O O . ASN A 1 177 ? 9.402 -5.119 3.729 1.00 70.38 177 ASN A O 1
ATOM 1261 N N . PHE A 1 178 ? 7.442 -5.323 4.800 1.00 68.12 178 PHE A N 1
ATOM 1262 C CA . PHE A 1 178 ? 6.622 -4.973 3.641 1.00 68.12 178 PHE A CA 1
ATOM 1263 C C . PHE A 1 178 ? 6.757 -3.494 3.266 1.00 68.12 178 PHE A C 1
ATOM 1265 O O . PHE A 1 178 ? 6.712 -3.167 2.085 1.00 68.12 178 PHE A O 1
ATOM 1272 N N . ASP A 1 179 ? 7.046 -2.613 4.228 1.00 64.00 179 ASP A N 1
ATOM 1273 C CA . ASP A 1 179 ? 7.445 -1.225 3.958 1.00 64.00 179 ASP A CA 1
ATOM 1274 C C . ASP A 1 179 ? 8.794 -1.180 3.218 1.00 64.00 179 ASP A C 1
ATOM 1276 O O . ASP A 1 179 ? 8.955 -0.453 2.237 1.00 64.00 179 ASP A O 1
ATOM 1280 N N . LEU A 1 180 ? 9.742 -2.048 3.593 1.00 66.25 180 LEU A N 1
ATOM 1281 C CA . LEU A 1 180 ? 10.984 -2.228 2.838 1.00 66.25 180 LEU A CA 1
ATOM 1282 C C . LEU A 1 180 ? 10.706 -2.767 1.430 1.00 66.25 180 LEU A C 1
ATOM 1284 O O . LEU A 1 180 ? 11.306 -2.274 0.482 1.00 66.25 180 LEU A O 1
ATOM 1288 N N . LEU A 1 181 ? 9.779 -3.713 1.264 1.00 75.81 181 LEU A N 1
ATOM 1289 C CA . LEU A 1 181 ? 9.420 -4.276 -0.041 1.00 75.81 181 LEU A CA 1
ATOM 1290 C C . LEU A 1 181 ? 8.686 -3.261 -0.935 1.00 75.81 181 LEU A C 1
ATOM 1292 O O . LEU A 1 181 ? 8.954 -3.191 -2.132 1.00 75.81 181 LEU A O 1
ATOM 1296 N N . GLN A 1 182 ? 7.815 -2.428 -0.361 1.00 76.06 182 GLN A N 1
ATOM 1297 C CA . GLN A 1 182 ? 7.105 -1.354 -1.060 1.00 76.06 182 GLN A CA 1
ATOM 1298 C C . GLN A 1 182 ? 8.046 -0.212 -1.454 1.00 76.06 182 GL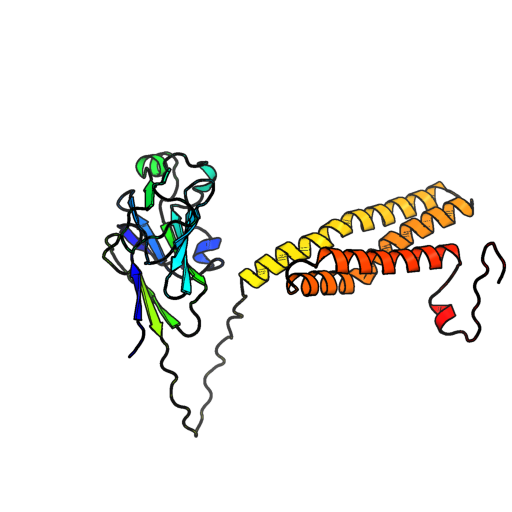N A C 1
ATOM 1300 O O . GLN A 1 182 ? 7.998 0.261 -2.593 1.00 76.06 182 GLN A O 1
ATOM 1305 N N . LYS A 1 183 ? 8.938 0.216 -0.550 1.00 72.19 183 LYS A N 1
ATOM 1306 C CA . LYS A 1 183 ? 9.991 1.195 -0.856 1.00 72.19 183 LYS A CA 1
ATOM 1307 C C . LYS A 1 183 ? 10.923 0.654 -1.930 1.00 72.19 183 LYS A C 1
ATOM 1309 O O . LYS A 1 183 ? 11.173 1.345 -2.912 1.00 72.19 183 LYS A O 1
ATOM 1314 N N . LEU A 1 184 ? 11.353 -0.599 -1.805 1.00 77.69 184 LEU A N 1
ATOM 1315 C CA . LEU A 1 184 ? 12.170 -1.277 -2.804 1.00 77.69 184 LEU A CA 1
ATOM 1316 C C . LEU A 1 184 ? 11.443 -1.349 -4.156 1.00 77.69 184 LEU A C 1
ATOM 1318 O O . LEU A 1 184 ? 12.024 -0.972 -5.166 1.00 77.69 184 LEU A O 1
ATOM 1322 N N . GLY A 1 185 ? 10.153 -1.693 -4.187 1.00 79.00 185 GLY A N 1
ATOM 1323 C CA . GLY A 1 185 ? 9.331 -1.686 -5.402 1.00 79.00 185 GLY A CA 1
ATOM 1324 C C . GLY A 1 185 ? 9.261 -0.317 -6.093 1.00 79.00 185 GLY A C 1
ATOM 1325 O O . GLY A 1 185 ? 9.506 -0.220 -7.296 1.00 79.00 185 GLY A O 1
ATOM 1326 N N . LYS A 1 186 ? 9.006 0.762 -5.338 1.00 77.31 186 LYS A N 1
ATOM 1327 C CA . LYS A 1 186 ? 8.995 2.142 -5.867 1.00 77.31 186 LYS A CA 1
ATOM 1328 C C . LYS A 1 186 ? 10.359 2.561 -6.423 1.00 77.31 186 LYS A C 1
ATOM 1330 O O . LYS A 1 186 ? 10.434 3.270 -7.419 1.00 77.31 186 LYS A O 1
ATOM 1335 N N . VAL A 1 187 ? 11.438 2.102 -5.801 1.00 78.19 187 VAL A N 1
ATOM 1336 C CA . VAL A 1 187 ? 12.816 2.424 -6.191 1.00 78.19 187 VAL A CA 1
ATOM 1337 C C . VAL A 1 187 ? 13.245 1.678 -7.448 1.00 78.19 187 VAL A C 1
ATOM 1339 O O . VAL A 1 187 ? 13.902 2.255 -8.318 1.00 78.19 187 VAL A O 1
ATOM 1342 N N . LEU A 1 188 ? 12.830 0.417 -7.576 1.00 83.31 188 LEU A N 1
ATOM 1343 C CA . LEU A 1 188 ? 13.064 -0.392 -8.767 1.00 83.31 188 LEU A CA 1
ATOM 1344 C C . LEU A 1 188 ? 12.405 0.227 -10.008 1.00 83.31 188 LEU A C 1
ATOM 1346 O O . LEU A 1 188 ? 12.974 0.114 -11.094 1.00 83.31 188 LEU A O 1
ATOM 1350 N N . MET A 1 189 ? 11.273 0.936 -9.863 1.00 84.38 189 MET A N 1
ATOM 1351 C CA . MET A 1 189 ? 10.607 1.597 -10.996 1.00 84.38 189 MET A CA 1
ATOM 1352 C C . MET A 1 189 ? 11.524 2.566 -11.746 1.00 84.38 189 MET A C 1
ATOM 1354 O O . MET A 1 189 ? 11.470 2.616 -12.970 1.00 84.38 189 MET A O 1
ATOM 1358 N N . THR A 1 190 ? 12.404 3.288 -11.046 1.00 83.44 190 THR A N 1
ATOM 1359 C CA . THR A 1 190 ? 13.343 4.231 -11.675 1.00 83.44 190 THR A CA 1
ATOM 1360 C C . THR A 1 190 ? 14.294 3.521 -12.635 1.00 83.44 190 THR A C 1
ATOM 1362 O O . THR A 1 190 ? 14.556 4.009 -13.729 1.00 83.44 190 THR A O 1
ATOM 1365 N N . VAL A 1 191 ? 14.790 2.342 -12.255 1.00 86.81 191 VAL A N 1
ATOM 1366 C CA . VAL A 1 191 ? 15.696 1.551 -13.098 1.00 86.81 191 VAL A CA 1
ATOM 1367 C C . VAL A 1 191 ? 14.929 0.905 -14.249 1.00 86.81 191 VAL A C 1
ATOM 1369 O O . VAL A 1 191 ? 15.375 0.941 -15.396 1.00 86.81 191 VAL A O 1
ATOM 1372 N N . ILE A 1 192 ? 13.741 0.372 -13.954 1.00 86.31 192 ILE A N 1
ATOM 1373 C CA . ILE A 1 192 ? 12.851 -0.242 -14.944 1.00 86.31 192 ILE A CA 1
ATOM 1374 C C . ILE A 1 192 ? 12.444 0.780 -16.013 1.00 86.31 192 ILE A C 1
ATOM 1376 O O . ILE A 1 192 ? 12.384 0.431 -17.186 1.00 86.31 192 ILE A O 1
ATOM 1380 N N . ALA A 1 193 ? 12.250 2.050 -15.651 1.00 88.38 193 ALA A N 1
ATOM 1381 C CA . ALA A 1 193 ? 11.911 3.115 -16.594 1.00 88.38 193 ALA A CA 1
ATOM 1382 C C . ALA A 1 193 ? 13.016 3.397 -17.632 1.00 88.38 193 ALA A C 1
ATOM 1384 O O . ALA A 1 193 ? 12.716 3.844 -18.738 1.00 88.38 193 ALA A O 1
ATOM 1385 N N . VAL A 1 194 ? 14.287 3.118 -17.316 1.00 89.38 194 VAL A N 1
ATOM 1386 C CA . VAL A 1 194 ? 15.424 3.367 -18.224 1.00 89.38 194 VAL A CA 1
ATOM 1387 C C . VAL A 1 194 ? 15.673 2.186 -19.177 1.00 89.38 194 VAL A C 1
ATOM 1389 O O . VAL A 1 194 ? 16.225 2.370 -20.264 1.00 89.38 194 VAL A O 1
ATOM 1392 N N . MET A 1 195 ? 15.222 0.975 -18.835 1.00 91.06 195 MET A N 1
ATOM 1393 C CA . MET A 1 195 ? 15.443 -0.222 -19.659 1.00 91.06 195 MET A CA 1
ATOM 1394 C C . MET A 1 195 ? 14.812 -0.151 -21.062 1.00 91.06 195 MET A C 1
ATOM 1396 O O . MET A 1 195 ? 15.510 -0.491 -22.021 1.00 91.06 195 MET A O 1
ATOM 1400 N N . PRO A 1 196 ? 13.553 0.308 -21.248 1.00 94.25 196 PRO A N 1
ATOM 1401 C CA . PRO A 1 196 ? 12.979 0.461 -22.582 1.00 94.25 196 PRO A CA 1
ATOM 1402 C C . PRO A 1 196 ? 13.794 1.403 -23.469 1.00 94.25 196 PRO A C 1
ATOM 1404 O O . PRO A 1 196 ? 14.008 1.106 -24.641 1.00 94.25 196 PRO A O 1
ATOM 1407 N N . ALA A 1 197 ? 14.306 2.503 -22.909 1.00 91.81 197 ALA A N 1
ATOM 1408 C CA . ALA A 1 197 ? 15.148 3.441 -23.645 1.00 91.81 197 ALA A CA 1
ATOM 1409 C C . ALA A 1 197 ? 16.471 2.790 -24.088 1.00 91.81 197 ALA A C 1
ATOM 1411 O O . ALA A 1 197 ? 16.883 2.962 -25.234 1.00 91.81 197 ALA A O 1
ATOM 1412 N N . ALA A 1 198 ? 17.098 1.986 -23.223 1.00 93.62 198 ALA A N 1
ATOM 1413 C CA . ALA A 1 198 ? 18.302 1.229 -23.567 1.00 93.62 198 ALA A CA 1
ATOM 1414 C C . ALA A 1 198 ? 18.044 0.189 -24.672 1.00 93.62 198 ALA A C 1
ATOM 1416 O O . ALA A 1 198 ? 18.815 0.094 -25.627 1.00 93.62 198 ALA A O 1
ATOM 1417 N N . GLY A 1 199 ? 16.934 -0.550 -24.580 1.00 94.69 199 GLY A N 1
ATOM 1418 C CA . GLY A 1 199 ? 16.529 -1.528 -25.593 1.00 94.69 199 GLY A CA 1
ATOM 1419 C C . GLY A 1 199 ? 16.196 -0.890 -26.946 1.00 94.69 199 GLY A C 1
ATOM 1420 O O . GLY A 1 199 ? 16.567 -1.426 -27.994 1.00 94.69 199 GLY A O 1
ATOM 1421 N N . LEU A 1 200 ? 15.556 0.284 -26.937 1.00 95.38 200 LEU A N 1
ATOM 1422 C CA . LEU A 1 200 ? 15.312 1.075 -28.144 1.00 95.38 200 LEU A CA 1
ATOM 1423 C C . LEU A 1 200 ? 16.620 1.562 -28.767 1.00 95.38 200 LEU A C 1
ATOM 1425 O O . LEU A 1 200 ? 16.805 1.387 -29.967 1.00 95.38 200 LEU A O 1
ATOM 1429 N N . MET A 1 201 ? 17.544 2.109 -27.972 1.00 94.38 201 MET A N 1
ATOM 1430 C CA . MET A 1 201 ? 18.855 2.549 -28.465 1.00 94.38 201 MET A CA 1
ATOM 1431 C C . MET A 1 201 ? 19.645 1.402 -29.099 1.00 94.38 201 MET A C 1
ATOM 1433 O O . MET A 1 201 ? 20.180 1.567 -30.193 1.00 94.38 201 MET A O 1
ATOM 1437 N N . LEU A 1 202 ? 19.638 0.222 -28.472 1.00 93.56 202 LEU A N 1
ATOM 1438 C CA . LEU A 1 202 ? 20.252 -0.987 -29.020 1.00 93.56 202 LEU A CA 1
ATOM 1439 C C . LEU A 1 202 ? 19.643 -1.366 -30.379 1.00 93.56 202 LEU A C 1
ATOM 1441 O O . LEU A 1 202 ? 20.357 -1.603 -31.353 1.00 93.56 202 LEU A O 1
ATOM 1445 N N . SER A 1 203 ? 18.312 -1.411 -30.443 1.00 95.12 203 SER A N 1
ATOM 1446 C CA . SER A 1 203 ? 17.582 -1.841 -31.639 1.00 95.12 203 SER A CA 1
ATOM 1447 C C . SER A 1 203 ? 17.757 -0.852 -32.792 1.00 95.12 203 SER A C 1
ATOM 1449 O O . SER A 1 203 ? 18.045 -1.255 -33.917 1.00 95.12 203 SER A O 1
ATOM 1451 N N . ILE A 1 204 ? 17.636 0.448 -32.511 1.00 94.56 204 ILE A N 1
ATOM 1452 C CA . ILE A 1 204 ? 17.820 1.514 -33.501 1.00 94.56 204 ILE A CA 1
ATOM 1453 C C . ILE A 1 204 ? 19.279 1.564 -33.956 1.00 94.56 204 ILE A C 1
ATOM 1455 O O . ILE A 1 204 ? 19.521 1.661 -35.154 1.00 94.56 204 ILE A O 1
ATOM 1459 N N . GLY A 1 205 ? 20.245 1.433 -33.043 1.00 92.88 205 GLY A N 1
ATOM 1460 C CA . GLY A 1 205 ? 21.667 1.395 -33.387 1.00 92.88 205 GLY A CA 1
ATOM 1461 C C . GLY A 1 205 ? 21.981 0.292 -34.395 1.00 92.88 205 GLY A C 1
ATOM 1462 O O . GLY A 1 205 ? 22.581 0.565 -35.434 1.00 92.88 205 GLY A O 1
ATOM 1463 N N . LYS A 1 206 ? 21.477 -0.927 -34.163 1.00 91.88 206 LYS A N 1
ATOM 1464 C CA . LYS A 1 206 ? 21.628 -2.039 -35.115 1.00 91.88 206 LYS A CA 1
ATOM 1465 C C . LYS A 1 206 ? 20.937 -1.783 -36.450 1.00 91.88 206 LYS A C 1
ATOM 1467 O O . LYS A 1 206 ? 21.522 -2.057 -37.493 1.00 91.88 206 LYS A O 1
ATOM 1472 N N . LEU A 1 207 ? 19.725 -1.226 -36.441 1.00 93.69 207 LEU A N 1
ATOM 1473 C CA . LEU A 1 207 ? 19.022 -0.871 -37.677 1.00 93.69 207 LEU A CA 1
ATOM 1474 C C . LEU A 1 207 ? 19.787 0.177 -38.492 1.00 93.69 207 LEU A C 1
ATOM 1476 O O . LEU A 1 207 ? 19.890 0.038 -39.706 1.00 93.69 207 LEU A O 1
ATOM 1480 N N . VAL A 1 208 ? 20.357 1.192 -37.837 1.00 91.31 208 VAL A N 1
ATOM 1481 C CA . VAL A 1 208 ? 21.173 2.228 -38.487 1.00 91.31 208 VAL A CA 1
ATOM 1482 C C . VAL A 1 208 ? 22.434 1.623 -39.100 1.00 91.31 208 VAL A C 1
ATOM 1484 O O . VAL A 1 208 ? 22.754 1.941 -40.242 1.00 91.31 208 VAL A O 1
ATOM 1487 N N . GLN A 1 209 ? 23.112 0.711 -38.397 1.00 88.81 209 GLN A N 1
ATOM 1488 C CA . GLN A 1 209 ? 24.272 -0.003 -38.945 1.00 88.81 209 GLN A CA 1
ATOM 1489 C C . GLN A 1 209 ? 23.892 -0.844 -40.173 1.00 88.81 209 GLN A C 1
ATOM 1491 O O . GLN A 1 209 ? 24.576 -0.793 -41.190 1.00 88.81 209 GLN A O 1
ATOM 1496 N N . MET A 1 210 ? 22.772 -1.574 -40.111 1.00 88.12 210 MET A N 1
ATOM 1497 C CA . MET A 1 210 ? 22.288 -2.397 -41.226 1.00 88.12 210 MET A CA 1
ATOM 1498 C C . MET A 1 210 ? 21.838 -1.561 -42.434 1.00 88.12 210 MET A C 1
ATOM 1500 O O . MET A 1 210 ? 22.041 -1.974 -43.573 1.00 88.12 210 MET A O 1
ATOM 1504 N N . ALA A 1 211 ? 21.228 -0.395 -42.202 1.00 86.12 211 ALA A N 1
ATOM 1505 C CA . ALA A 1 211 ? 20.757 0.506 -43.254 1.00 86.12 211 ALA A CA 1
ATOM 1506 C C . ALA A 1 211 ? 21.878 1.372 -43.857 1.00 86.12 211 ALA A C 1
ATOM 1508 O O . ALA A 1 211 ? 21.764 1.820 -44.997 1.00 86.12 211 ALA A O 1
ATOM 1509 N N . GLY A 1 212 ? 22.943 1.625 -43.093 1.00 78.06 212 GLY A N 1
ATOM 1510 C CA . GLY A 1 212 ? 24.024 2.548 -43.436 1.00 78.06 212 GLY A CA 1
ATOM 1511 C C . GLY A 1 212 ? 25.057 2.046 -44.442 1.00 78.06 212 GLY A C 1
ATOM 1512 O O . GLY A 1 212 ? 25.873 2.853 -44.889 1.00 78.06 212 GLY A O 1
ATOM 1513 N N . ALA A 1 213 ? 25.029 0.757 -44.804 1.00 69.88 213 ALA A N 1
ATOM 1514 C CA . ALA A 1 213 ? 26.052 0.107 -45.632 1.00 69.88 213 ALA A CA 1
ATOM 1515 C C . ALA A 1 213 ? 27.492 0.406 -45.134 1.00 69.88 213 ALA A C 1
ATOM 1517 O O . ALA A 1 213 ? 27.696 0.738 -43.967 1.00 69.88 213 ALA A O 1
ATOM 1518 N N . ASP A 1 214 ? 28.500 0.313 -46.007 1.00 77.56 214 ASP A N 1
ATOM 1519 C CA . ASP A 1 214 ? 29.915 0.558 -45.674 1.00 77.56 214 ASP A CA 1
ATOM 1520 C C . ASP A 1 214 ? 30.263 2.049 -45.474 1.00 77.56 214 ASP A C 1
ATOM 1522 O O . ASP A 1 214 ? 31.427 2.433 -45.587 1.00 77.56 214 ASP A O 1
ATOM 1526 N N . ILE A 1 215 ? 29.282 2.925 -45.206 1.00 88.50 215 ILE A N 1
ATOM 1527 C CA . ILE A 1 215 ? 29.548 4.344 -44.939 1.00 88.50 215 ILE A CA 1
ATOM 1528 C C . ILE A 1 215 ? 30.112 4.463 -43.517 1.00 88.50 215 ILE A C 1
ATOM 1530 O O . ILE A 1 215 ? 29.349 4.342 -42.550 1.00 88.50 215 ILE A O 1
ATOM 1534 N N . PRO A 1 216 ? 31.414 4.782 -43.344 1.00 80.94 216 PRO A N 1
ATOM 1535 C CA . PRO A 1 216 ? 32.066 4.708 -42.035 1.00 80.94 216 PRO A CA 1
ATOM 1536 C C . PRO A 1 216 ? 31.404 5.617 -40.998 1.00 80.94 216 PRO A C 1
ATOM 1538 O O . PRO A 1 216 ? 31.268 5.253 -39.837 1.00 80.94 216 PRO A O 1
ATOM 1541 N N . MET A 1 217 ? 30.917 6.782 -41.432 1.00 82.44 217 MET A N 1
ATOM 1542 C CA . MET A 1 217 ? 30.234 7.736 -40.561 1.00 82.44 217 MET A CA 1
ATOM 1543 C C . MET A 1 217 ? 28.915 7.187 -39.998 1.00 82.44 217 MET A C 1
ATOM 1545 O O . MET A 1 217 ? 28.617 7.404 -38.826 1.00 82.44 217 MET A O 1
ATOM 1549 N N . ILE A 1 218 ? 28.130 6.464 -40.805 1.00 85.69 218 ILE A N 1
ATOM 1550 C CA . ILE A 1 218 ? 26.845 5.902 -40.364 1.00 85.69 218 ILE A CA 1
ATOM 1551 C C . ILE A 1 218 ? 27.080 4.696 -39.453 1.00 85.69 218 ILE A C 1
ATOM 1553 O O . ILE A 1 218 ? 26.386 4.550 -38.447 1.00 85.69 218 ILE A O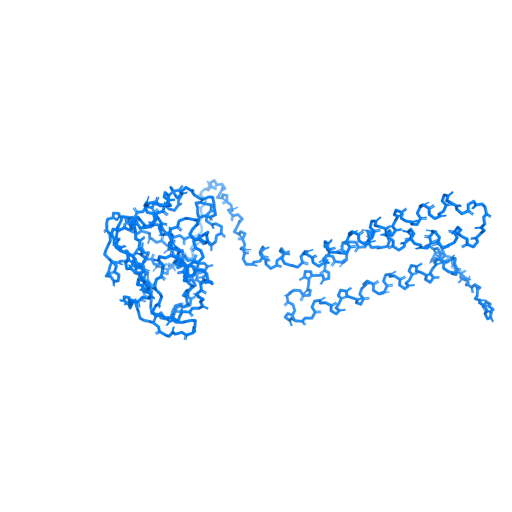 1
ATOM 1557 N N . LEU A 1 219 ? 28.105 3.888 -39.746 1.00 84.38 219 LEU A N 1
ATOM 1558 C CA . LEU A 1 219 ? 28.531 2.792 -38.877 1.00 84.38 219 LEU A CA 1
ATOM 1559 C C . LEU A 1 219 ? 28.956 3.299 -37.495 1.00 84.38 219 LEU A C 1
ATOM 1561 O O . LEU A 1 219 ? 28.508 2.743 -36.498 1.00 84.38 219 LEU A O 1
ATOM 1565 N N . THR A 1 220 ? 29.727 4.389 -37.414 1.00 84.31 220 THR A N 1
ATOM 1566 C CA . THR A 1 220 ? 30.118 4.999 -36.131 1.00 84.31 220 THR A CA 1
ATOM 1567 C C . THR A 1 220 ? 28.919 5.531 -35.348 1.00 84.31 220 THR A C 1
ATOM 1569 O O . THR A 1 220 ? 28.844 5.359 -34.132 1.00 84.31 220 THR A O 1
ATOM 1572 N N . VAL A 1 221 ? 27.951 6.165 -36.016 1.00 87.94 221 VAL A N 1
ATOM 1573 C CA . VAL A 1 221 ? 26.720 6.631 -35.354 1.00 87.94 221 VAL A CA 1
ATOM 1574 C C . VAL A 1 221 ? 25.926 5.442 -34.816 1.00 87.94 221 VAL A C 1
ATOM 1576 O O . VAL A 1 221 ? 25.547 5.428 -33.645 1.00 87.94 221 VAL A O 1
ATOM 1579 N N . GLY A 1 222 ? 25.720 4.417 -35.642 1.00 90.31 222 GLY A N 1
ATOM 1580 C CA . GLY A 1 222 ? 24.979 3.224 -35.257 1.00 90.31 222 GLY A CA 1
ATOM 1581 C C . GLY A 1 222 ? 25.669 2.407 -34.158 1.00 90.31 222 GLY A C 1
ATOM 1582 O O . GLY A 1 222 ? 24.988 1.924 -33.252 1.00 90.31 222 GLY A O 1
ATOM 1583 N N . SER A 1 223 ? 27.002 2.291 -34.181 1.00 87.75 223 SER A N 1
ATOM 1584 C CA . SER A 1 223 ? 27.776 1.618 -33.128 1.00 87.75 223 SER A CA 1
ATOM 1585 C C . SER A 1 223 ? 27.745 2.402 -31.819 1.00 87.75 223 SER A C 1
ATOM 1587 O O . SER A 1 223 ? 27.610 1.814 -30.751 1.00 87.75 223 SER A O 1
ATOM 1589 N N . THR A 1 224 ? 27.787 3.736 -31.881 1.00 89.56 224 THR A N 1
ATOM 1590 C CA . THR A 1 224 ? 27.674 4.597 -30.696 1.00 89.56 224 THR A CA 1
ATOM 1591 C C . THR A 1 224 ? 26.296 4.453 -30.049 1.00 89.56 224 THR A C 1
ATOM 1593 O O . THR A 1 224 ? 26.204 4.297 -28.833 1.00 89.56 224 THR A O 1
ATOM 1596 N N . MET A 1 225 ? 25.220 4.437 -30.844 1.00 91.81 225 MET A N 1
ATOM 1597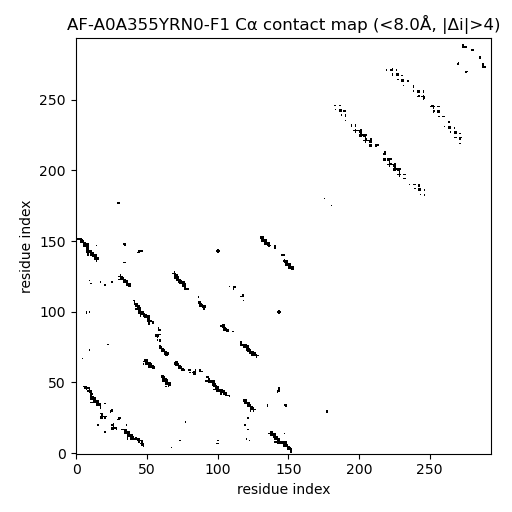 C CA . MET A 1 225 ? 23.860 4.193 -30.343 1.00 91.81 225 MET A CA 1
ATOM 1598 C C . MET A 1 225 ? 23.712 2.801 -29.716 1.00 91.81 225 MET A C 1
ATOM 1600 O O . MET A 1 225 ? 23.120 2.669 -28.643 1.00 91.81 225 MET A O 1
ATOM 1604 N N . GLU A 1 226 ? 24.286 1.768 -30.340 1.00 91.56 226 GLU A N 1
ATOM 1605 C CA . GLU A 1 226 ? 24.294 0.414 -29.779 1.00 91.56 226 GLU A CA 1
ATOM 1606 C C . GLU A 1 226 ? 25.059 0.360 -28.446 1.00 91.56 226 GLU A C 1
ATOM 1608 O O . GLU A 1 226 ? 24.559 -0.184 -27.457 1.00 91.56 226 GLU A O 1
ATOM 1613 N N . ASN A 1 227 ? 26.237 0.986 -28.396 1.00 90.50 227 ASN A N 1
ATOM 1614 C CA . ASN A 1 227 ? 27.080 1.049 -27.208 1.00 90.50 227 ASN A CA 1
ATOM 1615 C C . ASN A 1 227 ? 26.389 1.779 -26.049 1.00 90.50 227 ASN A C 1
ATOM 1617 O O . ASN A 1 227 ? 26.506 1.332 -24.913 1.00 90.50 227 ASN A O 1
ATOM 1621 N N . ILE A 1 228 ? 25.608 2.834 -26.315 1.00 92.12 228 ILE A N 1
ATOM 1622 C CA . ILE A 1 228 ? 24.774 3.507 -25.302 1.00 92.12 228 ILE A CA 1
ATOM 1623 C C . ILE A 1 228 ? 23.769 2.526 -24.678 1.00 92.12 228 ILE A C 1
ATOM 1625 O O . ILE A 1 228 ? 23.622 2.485 -23.454 1.00 92.12 228 ILE A O 1
ATOM 1629 N N . GLY A 1 229 ? 23.100 1.711 -25.502 1.00 92.62 229 GLY A N 1
ATOM 1630 C CA . GLY A 1 229 ? 22.170 0.684 -25.027 1.00 92.62 229 GLY A CA 1
ATOM 1631 C C . GLY A 1 229 ? 22.862 -0.350 -24.135 1.00 92.62 229 GLY A C 1
ATOM 1632 O O . GLY A 1 229 ? 22.425 -0.602 -23.008 1.00 92.62 229 GLY A O 1
ATOM 1633 N N . TRP A 1 230 ? 23.994 -0.891 -24.594 1.00 92.25 230 TRP A N 1
ATOM 1634 C CA . TRP A 1 230 ? 24.798 -1.838 -23.816 1.00 92.25 230 TRP A CA 1
ATOM 1635 C C . TRP A 1 230 ? 25.380 -1.237 -22.541 1.00 92.25 230 TRP A C 1
ATOM 1637 O O . TRP A 1 230 ? 25.448 -1.925 -21.525 1.00 92.25 230 TRP A O 1
ATOM 1647 N N . ALA A 1 231 ? 25.771 0.035 -22.554 1.00 91.44 231 ALA A N 1
ATOM 1648 C CA . ALA A 1 231 ? 26.333 0.704 -21.391 1.00 91.44 231 ALA A CA 1
ATOM 1649 C C . ALA A 1 231 ? 25.334 0.740 -20.228 1.00 91.44 231 ALA A C 1
ATOM 1651 O O . ALA A 1 231 ? 25.722 0.505 -19.085 1.00 91.44 231 ALA A O 1
ATOM 1652 N N . ILE A 1 232 ? 24.044 0.947 -20.506 1.00 93.31 232 ILE A N 1
ATOM 1653 C CA . ILE A 1 232 ? 22.992 0.897 -19.483 1.00 93.31 232 ILE A CA 1
ATOM 1654 C C . ILE A 1 232 ? 22.750 -0.545 -19.012 1.00 93.31 232 ILE A C 1
ATOM 1656 O O . ILE A 1 232 ? 22.694 -0.792 -17.808 1.00 93.31 232 ILE A O 1
ATOM 1660 N N . ILE A 1 233 ? 22.648 -1.506 -19.939 1.00 92.44 233 ILE A N 1
ATOM 1661 C CA . ILE A 1 233 ? 22.362 -2.918 -19.622 1.00 92.44 233 ILE A CA 1
ATOM 1662 C C . ILE A 1 233 ? 23.491 -3.541 -18.789 1.00 92.44 233 ILE A C 1
ATOM 1664 O O . ILE A 1 233 ? 23.237 -4.171 -17.763 1.00 92.44 233 ILE A O 1
ATOM 1668 N N . ASN A 1 234 ? 24.746 -3.329 -19.184 1.00 92.62 234 ASN A N 1
ATOM 1669 C CA . ASN A 1 234 ? 25.903 -3.921 -18.512 1.00 92.62 234 ASN A CA 1
ATOM 1670 C C . ASN A 1 234 ? 26.134 -3.320 -17.124 1.00 92.62 234 ASN A C 1
ATOM 1672 O O . ASN A 1 234 ? 26.614 -4.015 -16.234 1.00 92.62 234 ASN A O 1
ATOM 1676 N N . ASN A 1 235 ? 25.742 -2.062 -16.904 1.00 93.19 235 ASN A N 1
ATOM 1677 C CA . ASN A 1 235 ? 25.882 -1.380 -15.614 1.00 93.19 235 ASN A CA 1
ATOM 1678 C C . ASN A 1 235 ? 24.610 -1.421 -14.761 1.00 93.19 235 ASN A C 1
ATOM 1680 O O . ASN A 1 235 ? 24.508 -0.718 -13.754 1.00 93.19 235 ASN A O 1
ATOM 1684 N N . LEU A 1 236 ? 23.653 -2.281 -15.11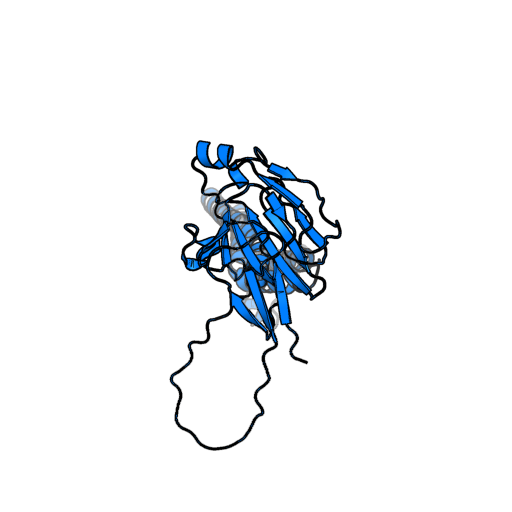3 1.00 91.69 236 LEU A N 1
ATOM 1685 C CA . LEU A 1 236 ? 22.381 -2.398 -14.410 1.00 91.69 236 LEU A CA 1
ATOM 1686 C C . LEU A 1 236 ? 22.550 -2.688 -12.909 1.00 91.69 236 LEU A C 1
ATOM 1688 O O . LEU A 1 236 ? 21.810 -2.167 -12.080 1.00 91.69 236 LEU A O 1
ATOM 1692 N N . HIS A 1 237 ? 23.567 -3.471 -12.556 1.00 90.88 237 HIS A N 1
ATOM 1693 C CA . HIS A 1 237 ? 23.920 -3.785 -11.175 1.00 90.88 237 HIS A CA 1
ATOM 1694 C C . HIS A 1 237 ? 24.286 -2.530 -10.356 1.00 90.88 237 HIS A C 1
ATOM 1696 O O . HIS A 1 237 ? 23.806 -2.369 -9.234 1.00 90.88 237 HIS A O 1
ATOM 1702 N N . ILE A 1 238 ? 25.061 -1.600 -10.927 1.00 91.50 238 ILE A N 1
ATOM 1703 C CA . ILE A 1 238 ? 25.417 -0.324 -10.281 1.00 91.50 238 ILE A CA 1
ATOM 1704 C C . ILE A 1 238 ? 24.200 0.604 -10.223 1.00 91.50 238 ILE A C 1
ATOM 1706 O O . ILE A 1 238 ? 23.979 1.267 -9.211 1.00 91.50 238 ILE A O 1
ATOM 1710 N N . LEU A 1 239 ? 23.378 0.622 -11.276 1.00 90.38 239 LEU A N 1
ATOM 1711 C CA . LEU A 1 239 ? 22.147 1.416 -11.322 1.00 90.38 239 LEU A CA 1
ATOM 1712 C C . LEU A 1 239 ? 21.143 0.982 -10.244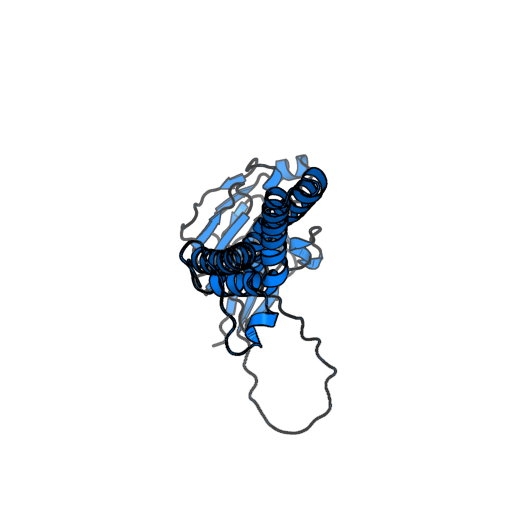 1.00 90.38 239 LEU A C 1
ATOM 1714 O O . LEU A 1 239 ? 20.569 1.837 -9.569 1.00 90.38 239 LEU A O 1
ATOM 1718 N N . PHE A 1 240 ? 20.984 -0.326 -10.016 1.00 89.44 240 PHE A N 1
ATOM 1719 C CA . PHE A 1 240 ? 20.188 -0.847 -8.903 1.00 89.44 240 PHE A CA 1
ATOM 1720 C C . PHE A 1 240 ? 20.796 -0.516 -7.542 1.00 89.44 240 PHE A C 1
ATOM 1722 O O . PHE A 1 240 ? 20.071 -0.068 -6.655 1.00 89.44 240 PHE A O 1
ATOM 1729 N N . ALA A 1 241 ? 22.112 -0.676 -7.374 1.00 89.38 241 ALA A N 1
ATOM 1730 C CA . ALA A 1 241 ? 22.789 -0.331 -6.124 1.00 89.38 241 ALA A CA 1
ATOM 1731 C C . ALA A 1 241 ? 22.603 1.154 -5.764 1.00 89.38 241 ALA A C 1
ATOM 1733 O O . ALA A 1 241 ? 22.293 1.487 -4.621 1.00 89.38 241 ALA A O 1
ATOM 1734 N N . ALA A 1 242 ? 22.718 2.043 -6.751 1.00 87.38 242 ALA A N 1
ATOM 1735 C CA . ALA A 1 242 ? 22.520 3.475 -6.582 1.00 87.38 242 ALA A CA 1
ATOM 1736 C C . ALA A 1 242 ? 21.066 3.850 -6.282 1.00 87.38 242 ALA A C 1
ATOM 1738 O O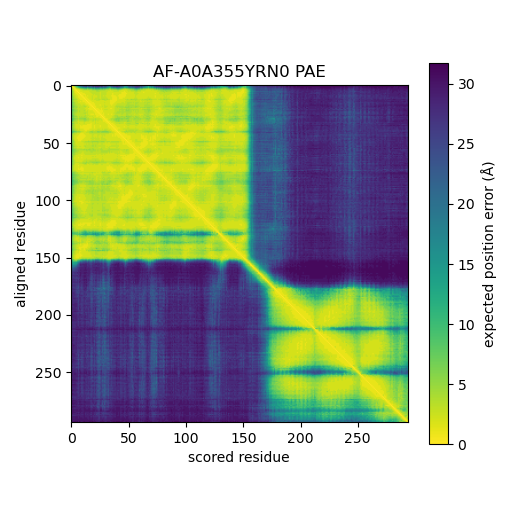 . ALA A 1 242 ? 20.816 4.683 -5.411 1.00 87.38 242 ALA A O 1
ATOM 1739 N N . ALA A 1 243 ? 20.107 3.230 -6.975 1.00 84.81 243 ALA A N 1
ATOM 1740 C CA . ALA A 1 243 ? 18.688 3.459 -6.733 1.00 84.81 243 ALA A CA 1
ATOM 1741 C C . ALA A 1 243 ? 18.303 3.040 -5.301 1.00 84.81 243 ALA A C 1
ATOM 1743 O O . ALA A 1 243 ? 17.712 3.831 -4.563 1.00 84.81 243 ALA A O 1
ATOM 1744 N N . ILE A 1 244 ? 18.707 1.834 -4.881 1.00 85.69 244 ILE A N 1
ATOM 1745 C CA . ILE A 1 244 ? 18.441 1.291 -3.541 1.00 85.69 244 ILE A CA 1
ATOM 1746 C C . ILE A 1 244 ? 19.130 2.139 -2.467 1.00 85.69 244 ILE A C 1
ATOM 1748 O O . ILE A 1 244 ? 18.464 2.603 -1.542 1.00 85.69 244 ILE A O 1
ATOM 1752 N N . GLY A 1 245 ? 20.425 2.427 -2.617 1.00 83.00 245 GLY A N 1
ATOM 1753 C CA . GLY A 1 245 ? 21.164 3.263 -1.668 1.00 83.00 245 GLY A CA 1
ATOM 1754 C C . GLY A 1 245 ? 20.591 4.679 -1.550 1.00 83.00 245 GLY A C 1
ATOM 1755 O O . GLY A 1 245 ? 20.453 5.211 -0.450 1.00 83.00 245 GLY A O 1
ATOM 1756 N N . GLY A 1 246 ? 20.175 5.272 -2.671 1.00 76.00 246 GLY A N 1
ATOM 1757 C CA . GLY A 1 246 ? 19.555 6.594 -2.703 1.00 76.00 246 GLY A CA 1
ATOM 1758 C C . GLY A 1 246 ? 18.196 6.659 -2.002 1.00 76.00 246 GLY A C 1
ATOM 1759 O O . GLY A 1 246 ? 17.845 7.697 -1.442 1.00 76.00 246 GLY A O 1
ATOM 1760 N N . SER A 1 247 ? 17.442 5.558 -1.995 1.00 70.88 247 SER A N 1
ATOM 1761 C CA . SER A 1 247 ? 16.134 5.478 -1.334 1.00 70.88 247 SER A CA 1
ATOM 1762 C C . SER A 1 247 ? 16.208 5.572 0.189 1.00 70.88 247 SER A C 1
ATOM 1764 O O . SER A 1 247 ? 15.311 6.123 0.827 1.00 70.88 247 SER A O 1
ATOM 1766 N N . TRP A 1 248 ? 17.316 5.109 0.768 1.00 70.69 248 TRP A N 1
ATOM 1767 C CA . TRP A 1 248 ? 17.576 5.188 2.203 1.00 70.69 248 TRP A CA 1
ATOM 1768 C C . TRP A 1 248 ? 18.158 6.535 2.639 1.00 70.69 248 TRP A C 1
ATOM 1770 O O . TRP A 1 248 ? 18.175 6.839 3.828 1.00 70.69 248 TRP A O 1
ATOM 1780 N N . ALA A 1 249 ? 18.570 7.380 1.692 1.00 68.81 249 ALA A N 1
ATOM 1781 C CA . ALA A 1 249 ? 19.216 8.659 1.965 1.00 68.81 249 ALA A CA 1
ATOM 1782 C C . ALA A 1 249 ? 18.253 9.863 2.078 1.00 68.81 249 ALA A C 1
ATOM 1784 O O . ALA A 1 249 ? 18.742 10.985 2.060 1.00 68.81 249 ALA A O 1
ATOM 1785 N N . LYS A 1 250 ? 16.925 9.648 2.180 1.00 57.34 250 LYS A N 1
ATOM 1786 C CA . LYS A 1 250 ? 15.856 10.681 2.235 1.00 57.34 250 LYS A CA 1
ATOM 1787 C C . LYS A 1 250 ? 16.080 11.853 1.243 1.00 57.34 250 LYS A C 1
ATOM 1789 O O . LYS A 1 250 ? 16.753 12.830 1.540 1.00 57.34 250 LYS A O 1
ATOM 1794 N N . GLU A 1 251 ? 15.446 11.746 0.069 1.00 58.19 251 GLU A N 1
ATOM 1795 C CA . GLU A 1 251 ? 15.281 12.800 -0.965 1.00 58.19 251 GLU A CA 1
ATOM 1796 C C . GLU A 1 251 ? 16.440 13.118 -1.940 1.00 58.19 251 GLU A C 1
ATOM 1798 O O . GLU A 1 251 ? 16.405 14.139 -2.623 1.00 58.19 251 GLU A O 1
ATOM 1803 N N . ARG A 1 252 ? 17.436 12.240 -2.140 1.00 60.31 252 ARG A N 1
ATOM 1804 C CA . ARG A 1 252 ? 18.481 12.467 -3.179 1.00 60.31 252 ARG A CA 1
ATOM 1805 C C . ARG A 1 252 ? 18.739 11.326 -4.167 1.00 60.31 252 ARG A C 1
ATOM 1807 O O . ARG A 1 252 ? 19.703 11.388 -4.931 1.00 60.31 252 ARG A O 1
ATOM 1814 N N . ALA A 1 253 ? 17.860 10.325 -4.229 1.00 63.44 253 ALA A N 1
ATOM 1815 C CA . ALA A 1 253 ? 18.040 9.159 -5.103 1.00 63.44 253 ALA A CA 1
ATOM 1816 C C . ALA A 1 253 ? 18.195 9.519 -6.596 1.00 63.44 253 ALA A C 1
ATOM 1818 O O . ALA A 1 253 ? 19.049 8.956 -7.280 1.00 63.44 253 ALA A O 1
ATOM 1819 N N . GLY A 1 254 ? 17.428 10.499 -7.089 1.00 74.69 254 GLY A N 1
ATOM 1820 C CA . GLY A 1 254 ? 17.467 10.904 -8.498 1.00 74.69 254 GLY A CA 1
ATOM 1821 C C . GLY A 1 254 ? 18.802 11.521 -8.930 1.00 74.69 254 GLY A C 1
ATOM 1822 O O . GLY A 1 254 ? 19.267 11.254 -10.034 1.00 74.69 254 GLY A O 1
ATOM 1823 N N . GLY A 1 255 ? 19.457 12.293 -8.053 1.00 81.19 255 GLY A N 1
ATOM 1824 C CA . GLY A 1 255 ? 20.722 12.965 -8.371 1.00 81.19 255 GLY A CA 1
ATOM 1825 C C . GLY A 1 255 ? 21.895 11.994 -8.509 1.00 81.19 255 GLY A C 1
ATOM 1826 O O . GLY A 1 255 ? 22.647 12.069 -9.477 1.00 81.19 255 GLY A O 1
ATOM 1827 N N . ALA A 1 256 ? 22.019 11.040 -7.581 1.00 83.19 256 ALA A N 1
ATOM 1828 C CA . ALA A 1 256 ? 23.053 10.004 -7.648 1.00 83.19 256 ALA A CA 1
ATOM 1829 C C . ALA A 1 256 ? 22.858 9.089 -8.868 1.00 83.19 256 ALA A C 1
ATOM 1831 O O . ALA A 1 256 ? 23.810 8.785 -9.585 1.00 83.19 256 ALA A O 1
ATOM 1832 N N . PHE A 1 257 ? 21.610 8.710 -9.143 1.00 86.88 257 PHE A N 1
ATOM 1833 C CA . PHE A 1 257 ? 21.254 7.906 -10.306 1.00 86.88 257 PHE A CA 1
ATOM 1834 C C . PHE A 1 257 ? 21.580 8.621 -11.629 1.00 86.88 257 PHE A C 1
ATOM 1836 O O . PHE A 1 257 ? 22.236 8.047 -12.499 1.00 86.88 257 PHE A O 1
ATOM 1843 N N . ALA A 1 258 ? 21.208 9.900 -11.758 1.00 87.88 258 ALA A N 1
ATOM 1844 C CA . ALA A 1 258 ? 21.515 10.713 -12.935 1.00 87.88 258 ALA A CA 1
ATOM 1845 C C . ALA A 1 258 ? 23.025 10.925 -13.131 1.00 87.88 258 ALA A C 1
ATOM 1847 O O . ALA A 1 258 ? 23.508 10.874 -14.264 1.00 87.88 258 ALA A O 1
ATOM 1848 N N . ALA A 1 259 ? 23.781 11.122 -12.045 1.00 89.69 259 ALA A N 1
ATOM 1849 C CA . ALA A 1 259 ? 25.233 11.269 -12.100 1.00 89.69 259 ALA A CA 1
ATOM 1850 C C . ALA A 1 259 ? 25.917 9.989 -12.605 1.00 89.69 259 ALA A C 1
ATOM 1852 O O . ALA A 1 259 ? 26.795 10.059 -13.461 1.00 89.69 259 ALA A O 1
ATOM 1853 N N . ILE A 1 260 ? 25.476 8.821 -12.132 1.00 91.31 260 ILE A N 1
ATOM 1854 C CA . ILE A 1 260 ? 26.021 7.525 -12.555 1.00 91.31 260 ILE A CA 1
ATOM 1855 C C . ILE A 1 260 ? 25.703 7.248 -14.023 1.00 91.31 260 ILE A C 1
ATOM 1857 O O . ILE A 1 260 ? 26.606 6.886 -14.774 1.00 91.31 260 ILE A O 1
ATOM 1861 N N . ILE A 1 261 ? 24.460 7.473 -14.462 1.00 91.56 261 ILE A N 1
ATOM 1862 C CA . ILE A 1 261 ? 24.103 7.337 -15.881 1.00 91.56 261 ILE A CA 1
ATOM 1863 C C . ILE A 1 261 ? 24.944 8.288 -16.731 1.00 91.56 261 ILE A C 1
ATOM 1865 O O . ILE A 1 261 ? 25.522 7.863 -17.727 1.00 91.56 261 ILE A O 1
ATOM 1869 N N . SER A 1 262 ? 25.065 9.553 -16.325 1.00 93.00 262 SER A N 1
ATOM 1870 C CA . SER A 1 262 ? 25.866 10.537 -17.059 1.00 93.00 262 SER A CA 1
ATOM 1871 C C . SER A 1 262 ? 27.325 10.102 -17.164 1.00 93.00 262 SER A C 1
ATOM 1873 O O . SER A 1 262 ? 27.895 10.148 -18.247 1.00 93.00 262 SER A O 1
ATOM 1875 N N . PHE A 1 263 ? 27.917 9.612 -16.074 1.00 93.31 263 PHE A N 1
ATOM 1876 C CA . PHE A 1 263 ? 29.287 9.103 -16.069 1.00 93.31 263 PHE A CA 1
ATOM 1877 C C . PHE A 1 263 ? 29.467 7.908 -17.017 1.00 93.31 263 PHE A C 1
ATOM 1879 O O . PHE A 1 263 ? 30.400 7.891 -17.820 1.00 93.31 263 PHE A O 1
ATOM 1886 N N . ILE A 1 264 ? 28.558 6.930 -16.964 1.00 91.38 264 ILE A N 1
ATOM 1887 C CA . ILE A 1 264 ? 28.580 5.751 -17.839 1.00 91.38 264 ILE A CA 1
ATOM 1888 C C . ILE A 1 264 ? 28.478 6.171 -19.310 1.00 91.38 264 ILE A C 1
ATOM 1890 O O . ILE A 1 264 ? 29.282 5.737 -20.136 1.00 91.38 264 ILE A O 1
ATOM 1894 N N . LEU A 1 265 ? 27.511 7.030 -19.641 1.00 91.44 265 LEU A N 1
ATOM 1895 C CA . LEU A 1 265 ? 27.256 7.449 -21.017 1.00 91.44 265 LEU A CA 1
ATOM 1896 C C . LEU A 1 265 ? 28.372 8.335 -21.568 1.00 91.44 265 LEU A C 1
ATOM 1898 O O . LEU A 1 265 ? 28.793 8.121 -22.700 1.00 91.44 265 LEU A O 1
ATOM 1902 N N . ILE A 1 266 ? 28.897 9.277 -20.781 1.00 90.62 266 ILE A N 1
ATOM 1903 C CA . ILE A 1 266 ? 30.021 10.123 -21.200 1.00 90.62 266 ILE A CA 1
ATOM 1904 C C . ILE A 1 266 ? 31.241 9.260 -21.516 1.00 90.62 266 ILE A C 1
ATOM 1906 O O . ILE A 1 266 ? 31.824 9.427 -22.584 1.00 90.62 266 ILE A O 1
ATOM 1910 N N . ASN A 1 267 ? 31.604 8.311 -20.648 1.00 87.44 267 ASN A N 1
ATOM 1911 C CA . ASN A 1 267 ? 32.751 7.434 -20.899 1.00 87.44 267 ASN A CA 1
ATOM 1912 C C . ASN A 1 267 ? 32.534 6.534 -22.118 1.00 87.44 267 ASN A C 1
ATOM 1914 O O . ASN A 1 267 ? 33.450 6.347 -22.914 1.00 87.44 267 ASN A O 1
ATOM 1918 N N . CYS A 1 268 ? 31.319 6.017 -22.299 1.00 86.88 268 CYS A N 1
ATOM 1919 C CA . CYS A 1 268 ? 30.968 5.190 -23.447 1.00 86.88 268 CYS A CA 1
ATOM 1920 C C . CYS A 1 268 ? 31.035 5.971 -24.771 1.00 86.88 268 CYS A C 1
ATOM 1922 O O . CYS A 1 268 ? 31.676 5.522 -25.719 1.00 86.88 268 CYS A O 1
ATOM 1924 N N . ILE A 1 269 ? 30.426 7.159 -24.826 1.00 86.94 269 ILE A N 1
ATOM 1925 C CA . ILE A 1 269 ? 30.391 8.009 -26.024 1.00 86.94 269 ILE A CA 1
ATOM 1926 C C . ILE A 1 269 ? 31.788 8.539 -26.344 1.00 86.94 269 ILE A C 1
ATOM 1928 O O . ILE A 1 269 ? 32.215 8.490 -27.492 1.00 86.94 269 ILE A O 1
ATOM 1932 N N . THR A 1 270 ? 32.519 9.007 -25.332 1.00 84.12 270 THR A N 1
ATOM 1933 C CA . THR A 1 270 ? 33.898 9.491 -25.491 1.00 84.12 270 THR A CA 1
ATOM 1934 C C . THR A 1 270 ? 34.800 8.359 -25.968 1.00 84.12 270 THR A C 1
ATOM 1936 O O . THR A 1 270 ? 35.565 8.537 -26.913 1.00 84.12 270 THR A O 1
ATOM 1939 N N . GLY A 1 271 ? 34.663 7.164 -25.387 1.00 82.75 271 GLY A N 1
ATOM 1940 C CA . GLY A 1 271 ? 35.415 5.996 -25.826 1.00 82.75 271 GLY A CA 1
ATOM 1941 C C . GLY A 1 271 ? 35.101 5.599 -27.266 1.00 82.75 271 GLY A C 1
ATOM 1942 O O . GLY A 1 271 ? 36.022 5.385 -28.046 1.00 82.75 271 GLY A O 1
ATOM 1943 N N . ALA A 1 272 ? 33.827 5.598 -27.663 1.00 80.62 272 ALA A N 1
ATOM 1944 C CA . ALA A 1 272 ? 33.429 5.334 -29.045 1.00 80.62 272 ALA A CA 1
ATOM 1945 C C . ALA A 1 272 ? 33.938 6.410 -30.024 1.00 80.62 272 ALA A C 1
ATOM 1947 O O . ALA A 1 272 ? 34.386 6.075 -31.118 1.00 80.62 272 ALA A O 1
ATOM 1948 N N . ALA A 1 273 ? 33.912 7.687 -29.630 1.00 78.62 273 ALA A N 1
ATOM 1949 C CA . ALA A 1 273 ? 34.345 8.806 -30.465 1.00 78.62 273 ALA A CA 1
ATOM 1950 C C . ALA A 1 273 ? 35.864 8.837 -30.692 1.00 78.62 273 ALA A C 1
ATOM 1952 O O . ALA A 1 273 ? 36.311 9.186 -31.783 1.00 78.62 273 ALA A O 1
ATOM 1953 N N . PHE A 1 274 ? 36.652 8.470 -29.678 1.00 80.56 274 PHE A N 1
ATOM 1954 C CA . PHE A 1 274 ? 38.116 8.491 -29.743 1.00 80.56 274 PHE A CA 1
ATOM 1955 C C . PHE A 1 274 ? 38.751 7.105 -29.941 1.00 80.56 274 PHE A C 1
ATOM 1957 O O . PHE A 1 274 ? 39.972 6.998 -29.991 1.00 80.56 274 PHE A O 1
ATOM 1964 N N . GLY A 1 275 ? 37.951 6.041 -30.064 1.00 77.44 275 GLY A N 1
ATOM 1965 C CA . GLY A 1 275 ? 38.446 4.671 -30.234 1.00 77.44 275 GLY A CA 1
ATOM 1966 C C . GLY A 1 275 ? 39.093 4.074 -28.979 1.00 77.44 275 GLY A C 1
ATOM 1967 O O . GLY A 1 275 ? 39.914 3.167 -29.094 1.00 77.44 275 GLY A O 1
ATOM 1968 N N . VAL A 1 276 ? 38.740 4.563 -27.784 1.00 80.88 276 VAL A N 1
ATOM 1969 C CA . VAL A 1 276 ? 39.255 4.029 -26.515 1.00 80.88 276 VAL A CA 1
ATOM 1970 C C . VAL A 1 276 ? 38.646 2.658 -26.255 1.00 80.88 276 VAL A C 1
ATOM 1972 O O . VAL A 1 276 ? 37.427 2.517 -26.146 1.00 80.88 276 VAL A O 1
ATOM 1975 N N . THR A 1 277 ? 39.497 1.648 -26.092 1.00 77.19 277 THR A N 1
ATOM 1976 C CA . THR A 1 277 ? 39.079 0.285 -25.744 1.00 77.19 277 THR A CA 1
ATOM 1977 C C . THR A 1 277 ? 39.612 -0.119 -24.375 1.00 77.19 277 THR A C 1
ATOM 1979 O O . THR A 1 277 ? 40.609 0.414 -23.894 1.00 77.19 277 THR A O 1
ATOM 1982 N N . SER A 1 278 ? 38.983 -1.107 -23.736 1.00 76.12 278 SER A N 1
ATOM 1983 C CA . SER A 1 278 ? 39.452 -1.637 -22.446 1.00 76.12 278 SER A CA 1
ATOM 1984 C C . SER A 1 278 ? 40.857 -2.245 -22.524 1.00 76.12 278 SER A C 1
ATOM 1986 O O . SER A 1 278 ? 41.547 -2.300 -21.513 1.00 76.12 278 SER A O 1
ATOM 1988 N N . ALA A 1 279 ? 41.296 -2.680 -23.712 1.00 79.12 279 ALA A N 1
ATOM 1989 C CA . ALA A 1 279 ? 42.645 -3.199 -23.931 1.00 79.12 279 ALA A CA 1
ATOM 1990 C C . ALA A 1 279 ? 43.718 -2.121 -23.714 1.00 79.12 279 ALA A C 1
ATOM 1992 O O . ALA A 1 279 ? 44.760 -2.412 -23.135 1.00 79.12 279 ALA A O 1
ATOM 1993 N N . MET A 1 280 ? 43.412 -0.868 -24.068 1.00 83.69 280 MET A N 1
ATOM 1994 C CA . MET A 1 280 ? 44.317 0.275 -23.896 1.00 83.69 280 MET A CA 1
ATOM 1995 C C . MET A 1 280 ? 44.624 0.579 -22.426 1.00 83.69 280 MET A C 1
ATOM 1997 O O . MET A 1 280 ? 45.641 1.194 -22.135 1.00 83.69 280 MET A O 1
ATOM 2001 N N . LEU A 1 281 ? 43.786 0.127 -21.483 1.00 78.25 281 LEU A N 1
ATOM 2002 C CA . LEU A 1 281 ? 44.052 0.276 -20.045 1.00 78.25 281 LEU A CA 1
ATOM 2003 C C . LEU A 1 281 ? 45.221 -0.596 -19.563 1.00 78.25 281 LEU A C 1
ATOM 2005 O O . LEU A 1 281 ? 45.765 -0.337 -18.494 1.00 78.25 281 LEU A O 1
ATOM 2009 N N . ASN A 1 282 ? 45.589 -1.624 -20.332 1.00 84.81 282 ASN A N 1
ATOM 2010 C CA . ASN A 1 282 ? 46.691 -2.533 -20.020 1.00 84.81 282 ASN A CA 1
ATOM 2011 C C . ASN A 1 282 ? 47.967 -2.220 -20.822 1.00 84.81 282 ASN A C 1
ATOM 2013 O O . ASN A 1 282 ? 48.965 -2.917 -20.659 1.00 84.81 282 ASN A O 1
ATOM 2017 N N . GLU A 1 283 ? 47.945 -1.202 -21.688 1.00 84.88 283 GLU A N 1
ATOM 2018 C CA . GLU A 1 283 ? 49.093 -0.782 -22.492 1.00 84.88 283 GLU A CA 1
ATOM 2019 C C . GLU A 1 283 ? 49.713 0.491 -21.903 1.00 84.88 283 GLU A C 1
ATOM 2021 O O . GLU A 1 283 ? 49.096 1.559 -21.878 1.00 84.88 283 GLU A O 1
ATOM 2026 N N . GLU A 1 284 ? 50.957 0.397 -21.428 1.00 78.62 284 GLU A N 1
ATOM 2027 C CA . GLU A 1 284 ? 51.706 1.574 -20.982 1.00 78.62 284 GLU A CA 1
ATOM 2028 C C . GLU A 1 284 ? 51.976 2.506 -22.175 1.00 78.62 284 GLU A C 1
ATOM 2030 O O . GLU A 1 284 ? 52.675 2.146 -23.120 1.00 78.62 284 GLU A O 1
ATOM 2035 N N . GLY A 1 285 ? 51.420 3.722 -22.125 1.00 78.19 285 GLY A N 1
ATOM 2036 C CA . GLY A 1 285 ? 51.600 4.747 -23.161 1.00 78.19 285 GLY A CA 1
ATOM 2037 C C . GLY A 1 285 ? 50.478 4.841 -24.199 1.00 78.19 285 GLY A C 1
ATOM 2038 O O . GLY A 1 285 ? 50.658 5.526 -25.204 1.00 78.19 285 GLY A O 1
ATOM 2039 N N . ALA A 1 286 ? 49.328 4.196 -23.978 1.00 79.56 286 ALA A N 1
ATOM 2040 C CA . ALA A 1 286 ? 48.170 4.349 -24.854 1.00 79.56 286 ALA A CA 1
ATOM 2041 C C . ALA A 1 286 ? 47.721 5.824 -24.951 1.00 79.56 286 ALA A C 1
ATOM 2043 O O . ALA A 1 286 ? 47.395 6.459 -23.946 1.00 79.56 286 ALA A O 1
ATOM 2044 N N . VAL A 1 287 ? 47.683 6.358 -26.174 1.00 80.88 287 VAL A N 1
ATOM 2045 C CA . VAL A 1 287 ? 47.241 7.728 -26.483 1.00 80.88 287 VAL A CA 1
ATOM 2046 C C . VAL A 1 287 ? 46.019 7.709 -27.391 1.00 80.88 287 VAL A C 1
ATOM 2048 O O . VAL A 1 287 ? 45.830 6.797 -28.196 1.00 80.88 287 VAL A O 1
ATOM 2051 N N . VAL A 1 288 ? 45.188 8.740 -27.274 1.00 79.12 288 VAL A N 1
ATOM 2052 C CA . VAL A 1 288 ? 44.039 8.973 -28.152 1.00 79.12 288 VAL A CA 1
ATOM 2053 C C . VAL A 1 288 ? 44.335 10.134 -29.079 1.00 79.12 288 VAL A C 1
ATOM 2055 O O . VAL A 1 288 ? 44.911 11.131 -28.667 1.00 79.12 288 VAL A O 1
ATOM 2058 N N . THR A 1 289 ? 43.924 10.019 -30.338 1.00 71.25 289 THR A N 1
ATOM 2059 C CA . THR A 1 289 ? 44.100 11.102 -31.312 1.00 71.25 289 THR A CA 1
ATOM 2060 C C . THR A 1 289 ? 42.805 11.899 -31.390 1.00 71.25 289 THR A C 1
ATOM 2062 O O . THR A 1 289 ? 41.771 11.373 -31.798 1.00 71.25 289 THR A O 1
ATOM 2065 N N . SER A 1 290 ? 42.846 13.160 -30.964 1.00 76.25 290 SER A N 1
ATOM 2066 C CA . SER A 1 290 ? 41.705 14.074 -31.017 1.00 76.25 290 SER A CA 1
ATOM 2067 C C . SER A 1 290 ? 41.744 14.959 -32.268 1.00 76.25 290 SER A C 1
ATOM 2069 O O . SER A 1 290 ? 42.738 15.005 -32.992 1.00 76.25 290 SER A O 1
ATOM 2071 N N . LEU A 1 291 ? 40.683 15.743 -32.486 1.00 66.62 291 LEU A N 1
ATOM 2072 C CA . LEU A 1 291 ? 40.638 16.790 -33.519 1.00 66.62 291 LEU A CA 1
ATOM 2073 C C . LEU A 1 291 ? 41.755 17.847 -33.387 1.00 66.62 291 LEU A C 1
ATOM 2075 O O . LEU A 1 291 ? 42.024 18.556 -34.352 1.00 66.62 291 LEU A O 1
ATOM 2079 N N . PHE A 1 292 ? 42.404 17.951 -32.223 1.00 73.06 292 PHE A N 1
ATOM 2080 C CA . PHE A 1 292 ? 43.470 18.917 -31.944 1.00 73.06 292 PHE A CA 1
ATOM 2081 C C . PHE A 1 292 ? 44.880 18.298 -31.913 1.00 73.06 292 PHE A C 1
ATOM 2083 O O . PHE A 1 292 ? 45.842 19.021 -31.663 1.00 73.06 292 PHE A O 1
ATOM 2090 N N . GLY A 1 293 ? 45.018 16.992 -32.180 1.00 69.06 293 GLY A N 1
ATOM 2091 C CA . GLY A 1 293 ? 46.285 16.252 -32.089 1.00 69.06 293 GLY A CA 1
ATOM 2092 C C . GLY A 1 293 ? 46.230 15.061 -31.125 1.00 69.06 293 GLY A C 1
ATOM 2093 O O . GLY A 1 293 ? 45.167 14.763 -30.568 1.00 69.06 293 GLY A O 1
ATOM 2094 N N . GLN A 1 294 ? 47.375 14.379 -30.983 1.00 62.16 294 GLN A N 1
ATOM 2095 C CA . GLN A 1 294 ? 47.641 13.368 -29.945 1.00 62.16 294 GLN A CA 1
ATOM 2096 C C . GLN A 1 294 ? 47.982 14.022 -28.608 1.00 62.16 294 GLN A C 1
ATOM 2098 O O . GLN A 1 294 ? 48.673 15.065 -28.634 1.00 62.16 294 GLN A O 1
#